Protein AF-A0A9P8EN96-F1 (afdb_monomer_lite)

Foldseek 3Di:
DLLVCVLVVNCVVLVVVLPPDQDDDVPDDPPRSQVVSQVSLLSNLVSCCVNDDQLESASSLVSLVCQVPDPDDHDSPSSLVSVLCLLLDFPDQDDPDPVDAQDAGHRSRLPYDLVSLVVSLVVVVPPPDLQPVSVQQNLCRRNPHRDNVSVLVSLVVCVVPVVNLLVLLQDPVLSVSLSSLSNSLNVCVVVVNPVSSVVSSVSSVVSVVSNVVVVVVVVVVVVVVVVVVVVVD

Sequence (233 aa):
MVRHLVREGKEELVWKWIEQKSRKSSALGPNDRFVWRADAVRALIAAQAFASDHDSLDGALESFLRAKSSNYSIPLAPARMECAKLLMLPVEKTSLSWEVKSKIETPRWPNTSTKLWQDFLESVETIRDVSEPLKAQLPLYHPEKPDPMPYLKHSQHLAKNPKFVERMVKKPSITPWIARGRHAEALLRLQGHEKDADWLKEFLQELYAKSEPIRRKEADRKISRRERNGLTG

pLDDT: mean 86.86, std 11.71, range [38.03, 98.25]

Radius of gyration: 19.76 Å; chains: 1; bounding box: 43×49×61 Å

Structure (mmCIF, N/CA/C/O backbone):
data_AF-A0A9P8EN96-F1
#
_entry.id   AF-A0A9P8EN96-F1
#
loop_
_atom_site.group_PDB
_atom_site.id
_atom_site.type_symbol
_atom_site.label_atom_id
_atom_site.label_alt_id
_atom_site.label_comp_id
_atom_site.label_asym_id
_atom_site.label_entity_id
_atom_site.label_seq_id
_atom_site.pdbx_PDB_ins_code
_atom_site.Cartn_x
_atom_site.Cartn_y
_atom_site.Cartn_z
_atom_site.occupancy
_atom_site.B_iso_or_equiv
_atom_site.auth_seq_id
_atom_site.auth_comp_id
_atom_site.auth_asym_id
_atom_site.auth_atom_id
_atom_site.pdbx_PDB_model_num
ATOM 1 N N . MET A 1 1 ? -8.473 -12.318 19.772 1.00 79.38 1 MET A N 1
ATOM 2 C CA . MET A 1 1 ? -9.679 -11.629 20.280 1.00 79.38 1 MET A CA 1
ATOM 3 C C . MET A 1 1 ? -10.397 -10.831 19.191 1.00 79.38 1 MET A C 1
ATOM 5 O O . MET A 1 1 ? -11.411 -11.326 18.733 1.00 79.38 1 MET A O 1
ATOM 9 N N . VAL A 1 2 ? -9.874 -9.697 18.691 1.00 83.12 2 VAL A N 1
ATOM 10 C CA . VAL A 1 2 ? -10.565 -8.857 17.672 1.00 83.12 2 VAL A CA 1
ATOM 11 C C . VAL A 1 2 ? -11.020 -9.642 16.432 1.00 83.12 2 VAL A C 1
ATOM 13 O O . VAL A 1 2 ? -12.165 -9.520 16.025 1.00 83.12 2 VAL A O 1
ATOM 16 N N . ARG A 1 3 ? -10.175 -10.533 15.891 1.00 83.69 3 ARG A N 1
ATOM 17 C CA . ARG A 1 3 ? -10.555 -11.407 14.761 1.00 83.69 3 ARG A CA 1
ATOM 18 C C . ARG A 1 3 ? -11.768 -12.300 15.038 1.00 83.69 3 ARG A C 1
ATOM 20 O O . ARG A 1 3 ? -12.547 -12.530 14.127 1.00 83.69 3 ARG A O 1
ATOM 27 N N . HIS A 1 4 ? -11.906 -12.820 16.258 1.00 85.25 4 HIS A N 1
ATOM 28 C CA . HIS A 1 4 ? -13.062 -13.644 16.626 1.00 85.25 4 HIS A CA 1
ATOM 29 C C . HIS A 1 4 ? -14.316 -12.783 16.743 1.00 85.25 4 HIS A C 1
ATOM 31 O O . HIS A 1 4 ? -15.352 -13.167 16.227 1.00 85.25 4 HIS A O 1
ATOM 37 N N . LEU A 1 5 ? -14.191 -11.587 17.330 1.00 87.31 5 LEU A N 1
ATOM 38 C CA . LEU A 1 5 ? -15.305 -10.647 17.432 1.00 87.31 5 LEU A CA 1
ATOM 39 C C . LEU A 1 5 ? -15.840 -10.244 16.055 1.00 87.31 5 LEU A C 1
ATOM 41 O O . LEU A 1 5 ? -17.046 -10.279 15.874 1.00 87.31 5 LEU A O 1
ATOM 45 N N . VAL A 1 6 ? -14.973 -9.947 15.081 1.00 86.81 6 VAL A N 1
ATOM 46 C CA . VAL A 1 6 ? -15.412 -9.649 13.702 1.00 86.81 6 VAL A CA 1
ATOM 47 C C . VAL A 1 6 ? -16.092 -10.857 13.055 1.00 86.81 6 VAL A C 1
ATOM 49 O O . VAL A 1 6 ? -17.169 -10.724 12.495 1.00 86.81 6 VAL A O 1
ATOM 52 N N . ARG A 1 7 ? -15.523 -12.064 13.190 1.00 85.69 7 ARG A N 1
ATOM 53 C CA . ARG A 1 7 ? -16.145 -13.293 12.656 1.00 85.69 7 ARG A CA 1
ATOM 54 C C . ARG A 1 7 ? -17.522 -13.594 13.250 1.00 85.69 7 ARG A C 1
ATOM 56 O O . ARG A 1 7 ? -18.316 -14.270 12.615 1.00 85.69 7 ARG A O 1
ATOM 63 N N . GLU A 1 8 ? -17.780 -13.138 14.470 1.00 89.00 8 GLU A N 1
ATOM 64 C CA . GLU A 1 8 ? -19.062 -13.302 15.158 1.00 89.00 8 GLU A CA 1
ATOM 65 C C . GLU A 1 8 ? -20.018 -12.109 14.951 1.00 89.00 8 GLU A C 1
ATOM 67 O O . GLU A 1 8 ? -21.064 -12.071 15.596 1.00 89.00 8 GLU A O 1
ATOM 72 N N . GLY A 1 9 ? -19.669 -11.117 14.118 1.00 86.75 9 GLY A N 1
ATOM 73 C CA . GLY A 1 9 ? -20.472 -9.900 13.913 1.00 86.75 9 GLY A CA 1
ATOM 74 C C . GLY A 1 9 ? -20.551 -8.994 15.150 1.00 86.75 9 GLY A C 1
ATOM 75 O O . GLY A 1 9 ? -21.528 -8.279 15.365 1.00 86.75 9 GLY A O 1
ATOM 76 N N . LYS A 1 10 ? -19.545 -9.065 16.028 1.00 91.00 10 LYS A N 1
ATOM 77 C CA . LYS A 1 10 ? -19.464 -8.350 17.312 1.00 91.00 10 LYS A CA 1
ATOM 78 C C . LYS A 1 10 ? -18.438 -7.211 17.286 1.00 91.00 10 LYS A C 1
ATOM 80 O O . LYS A 1 10 ? -17.905 -6.853 18.342 1.00 91.00 10 LYS A O 1
ATOM 85 N N . GLU A 1 11 ? -18.137 -6.616 16.128 1.00 91.38 11 GLU A N 1
ATOM 86 C CA . GLU A 1 11 ? -17.219 -5.465 16.040 1.00 91.38 11 GLU A CA 1
ATOM 87 C C . GLU A 1 11 ? -17.635 -4.269 16.905 1.00 91.38 11 GLU A C 1
ATOM 89 O O . GLU A 1 11 ? -16.766 -3.569 17.425 1.00 91.38 11 GLU A O 1
ATOM 94 N N . GLU A 1 12 ? -18.929 -4.064 17.159 1.00 92.75 12 GLU A N 1
ATOM 95 C CA . GLU A 1 12 ? -19.390 -2.987 18.043 1.00 92.75 12 GLU A CA 1
ATOM 96 C C . GLU A 1 12 ? -18.874 -3.127 19.481 1.00 92.75 12 GLU A C 1
ATOM 98 O O . GLU A 1 12 ? -18.729 -2.130 20.186 1.00 92.75 12 GLU A O 1
ATOM 103 N N . LEU A 1 13 ? -18.523 -4.335 19.938 1.00 90.44 13 LEU A N 1
ATOM 104 C CA . LEU A 1 13 ? -17.846 -4.502 21.228 1.00 90.44 13 LEU A CA 1
ATOM 105 C C . LEU A 1 13 ? -16.425 -3.927 21.199 1.00 90.44 13 LEU A C 1
ATOM 107 O O . LEU A 1 13 ? -15.969 -3.358 22.192 1.00 90.44 13 LEU A O 1
ATOM 111 N N . VAL A 1 14 ? -15.739 -4.039 20.059 1.00 90.19 14 VAL A N 1
ATOM 112 C CA . VAL A 1 14 ? -14.418 -3.435 19.847 1.00 90.19 14 VAL A CA 1
ATOM 113 C C . VAL A 1 14 ? -14.545 -1.916 19.824 1.00 90.19 14 VAL A C 1
ATOM 115 O O . VAL A 1 14 ? -13.755 -1.241 20.479 1.00 90.19 14 VAL A O 1
ATOM 118 N N . TRP A 1 15 ? -15.566 -1.374 19.154 1.00 92.06 15 TRP A N 1
ATOM 119 C CA . TRP A 1 15 ? -15.829 0.066 19.137 1.00 92.06 15 TRP A CA 1
ATOM 120 C C . TRP A 1 15 ? -16.184 0.623 20.507 1.00 92.06 15 TRP A C 1
ATOM 122 O O . TRP A 1 15 ? -15.562 1.589 20.944 1.00 92.06 15 TRP A O 1
ATOM 132 N N . LYS A 1 16 ? -17.085 -0.040 21.241 1.00 90.12 16 LYS A N 1
ATOM 133 C CA . LYS A 1 16 ? -17.384 0.307 22.637 1.00 90.12 16 LYS A CA 1
ATOM 134 C C . LYS A 1 16 ? -16.117 0.345 23.476 1.00 90.12 16 LYS A C 1
ATOM 136 O O . LYS A 1 16 ? -15.972 1.240 24.298 1.00 90.12 16 LYS A O 1
ATOM 141 N N . TRP A 1 17 ? -15.200 -0.600 23.272 1.00 86.44 17 TRP A N 1
ATOM 142 C CA . TRP A 1 17 ? -13.915 -0.581 23.956 1.00 86.44 17 TRP A CA 1
ATOM 143 C C . TRP A 1 17 ? -13.049 0.606 23.517 1.00 86.44 17 TRP A C 1
ATOM 145 O O . TRP A 1 17 ? -12.617 1.353 24.385 1.00 86.44 17 TRP A O 1
ATOM 155 N N . ILE A 1 18 ? -12.854 0.848 22.212 1.00 87.19 18 ILE A N 1
ATOM 156 C CA . ILE A 1 18 ? -12.092 1.991 21.656 1.00 87.19 18 ILE A CA 1
ATOM 157 C C . ILE A 1 18 ? -12.586 3.331 22.219 1.00 87.19 18 ILE A C 1
ATOM 159 O O . ILE A 1 18 ? -11.788 4.192 22.605 1.00 87.19 18 ILE A O 1
ATOM 163 N N . GLU A 1 19 ? -13.901 3.492 22.292 1.00 86.38 19 GLU A N 1
ATOM 164 C CA . GLU A 1 19 ? -14.593 4.709 22.706 1.00 86.38 19 GLU A CA 1
ATOM 165 C C . GLU A 1 19 ? -14.688 4.860 24.235 1.00 86.38 19 GLU A C 1
ATOM 167 O O . GLU A 1 19 ? -15.130 5.892 24.737 1.00 86.38 19 GLU A O 1
ATOM 172 N N . GLN A 1 20 ? -14.215 3.895 25.030 1.00 81.00 20 GLN A N 1
ATOM 173 C CA . GLN A 1 20 ? -14.142 4.089 26.478 1.00 81.00 20 GLN A CA 1
ATOM 174 C C . GLN A 1 20 ? -13.213 5.255 26.815 1.00 81.00 20 GLN A C 1
ATOM 176 O O . GLN A 1 20 ? -12.070 5.326 26.351 1.00 81.00 20 GLN A O 1
ATOM 181 N N . LYS A 1 21 ? -13.681 6.171 27.675 1.00 68.75 21 LYS A N 1
ATOM 182 C CA . LYS A 1 21 ? -12.831 7.220 28.250 1.00 68.75 21 LYS A CA 1
ATOM 183 C C . LYS A 1 21 ? -11.645 6.557 28.948 1.00 68.75 21 LYS A C 1
ATOM 185 O O . LYS A 1 21 ? -11.826 5.808 29.906 1.00 68.75 21 LYS A O 1
ATOM 190 N N . SER A 1 22 ? -10.433 6.855 28.478 1.00 63.69 22 SER A N 1
ATOM 191 C CA . SER A 1 22 ? -9.213 6.392 29.136 1.00 63.69 22 SER A CA 1
ATOM 192 C C . SER A 1 22 ? -9.233 6.871 30.583 1.00 63.69 22 SER A C 1
ATOM 194 O O . SER A 1 22 ? -9.230 8.078 30.839 1.00 63.69 22 SER A O 1
ATOM 196 N N . ARG A 1 23 ? -9.229 5.940 31.538 1.00 61.19 23 ARG A N 1
ATOM 197 C CA . ARG A 1 23 ? -8.965 6.286 32.935 1.00 61.19 23 ARG A CA 1
ATOM 198 C C . ARG A 1 23 ? -7.528 6.812 32.992 1.00 61.19 23 ARG A C 1
ATOM 200 O O . ARG A 1 23 ? -6.616 6.154 32.495 1.00 61.19 23 ARG A O 1
ATOM 207 N N . LYS A 1 24 ? -7.325 8.029 33.508 1.00 54.97 24 LYS A N 1
ATOM 208 C CA . LYS A 1 24 ? -5.980 8.574 33.744 1.00 54.97 24 LYS A CA 1
ATOM 209 C C . LYS A 1 24 ? -5.331 7.726 34.839 1.00 54.97 24 LYS A C 1
ATOM 211 O O . LYS A 1 24 ? -5.643 7.909 36.008 1.00 54.97 24 LYS A O 1
ATOM 216 N N . SER A 1 25 ? -4.456 6.801 34.461 1.00 59.00 25 SER A N 1
ATOM 217 C CA . SER A 1 25 ? -3.470 6.266 35.398 1.00 59.00 25 SER A CA 1
ATOM 218 C C . SER A 1 25 ? -2.312 7.256 35.462 1.00 59.00 25 SER A C 1
ATOM 220 O O . SER A 1 25 ? -1.808 7.664 34.415 1.00 59.00 25 SER A O 1
ATOM 222 N N . SER A 1 26 ? -1.897 7.654 36.665 1.00 61.50 26 SER A N 1
ATOM 223 C CA . SER A 1 26 ? -0.736 8.530 36.881 1.00 61.50 26 SER A CA 1
ATOM 224 C C . SER A 1 26 ? 0.582 7.913 36.392 1.00 61.50 26 SER A C 1
ATOM 226 O O . SER A 1 26 ? 1.554 8.637 36.213 1.00 61.50 26 SER A O 1
ATOM 228 N N . ALA A 1 27 ? 0.605 6.599 36.143 1.00 68.56 27 ALA A N 1
ATOM 229 C CA . ALA A 1 27 ? 1.791 5.847 35.740 1.00 68.56 27 ALA A CA 1
ATOM 230 C C . ALA A 1 27 ? 2.044 5.790 34.219 1.00 68.56 27 ALA A C 1
ATOM 232 O O . ALA A 1 27 ? 3.093 5.301 33.810 1.00 68.56 27 ALA A O 1
ATOM 233 N N . LEU A 1 28 ? 1.109 6.238 33.370 1.00 65.25 28 LEU A N 1
ATOM 234 C CA . LEU A 1 28 ? 1.254 6.149 31.910 1.00 65.25 28 LEU A CA 1
ATOM 235 C C . LEU A 1 28 ? 1.547 7.514 31.289 1.00 65.25 28 LEU A C 1
ATOM 237 O O . LEU A 1 28 ? 0.883 8.509 31.594 1.00 65.25 28 LEU A O 1
ATOM 241 N N . GLY A 1 29 ? 2.498 7.540 30.354 1.00 66.50 29 GLY A N 1
ATOM 242 C CA . GLY A 1 29 ? 2.796 8.726 29.568 1.00 66.50 29 GLY A CA 1
ATOM 243 C C . GLY A 1 29 ? 1.588 9.198 28.738 1.00 66.50 29 GLY A C 1
ATOM 244 O O . GLY A 1 29 ? 0.663 8.426 28.455 1.00 66.50 29 GLY A O 1
ATOM 245 N N . PRO A 1 30 ? 1.575 10.467 28.286 1.00 64.12 30 PRO A N 1
ATOM 246 C CA . PRO A 1 30 ? 0.468 11.025 27.507 1.00 64.12 30 PRO A CA 1
ATOM 247 C C . PRO A 1 30 ? 0.145 10.269 26.209 1.00 64.12 30 PRO A C 1
ATOM 249 O O . PRO A 1 30 ? -0.995 10.337 25.753 1.00 64.12 30 PRO A O 1
ATOM 252 N N . ASN A 1 31 ? 1.122 9.562 25.630 1.00 64.69 31 ASN A N 1
ATOM 253 C CA . ASN A 1 31 ? 0.964 8.799 24.389 1.00 64.69 31 ASN A CA 1
ATOM 254 C C . ASN A 1 31 ? 0.610 7.326 24.639 1.00 64.69 31 ASN A C 1
ATOM 256 O O . ASN A 1 31 ? -0.218 6.771 23.915 1.00 64.69 31 ASN A O 1
ATOM 260 N N . ASP A 1 32 ? 1.148 6.716 25.699 1.00 68.38 32 ASP A N 1
ATOM 261 C CA . ASP A 1 32 ? 0.938 5.294 26.017 1.00 68.38 32 ASP A CA 1
ATOM 262 C C . ASP A 1 32 ? -0.533 4.980 26.311 1.00 68.38 32 ASP A C 1
ATOM 264 O O . ASP A 1 32 ? -1.040 3.905 25.986 1.00 68.38 32 ASP A O 1
ATOM 268 N N . ARG A 1 33 ? -1.271 5.970 26.827 1.00 68.25 33 ARG A N 1
ATOM 269 C CA . ARG A 1 33 ? -2.713 5.865 27.103 1.00 68.25 33 ARG A CA 1
ATOM 270 C C . ARG A 1 33 ? -3.589 5.667 25.860 1.00 68.25 33 ARG A C 1
ATOM 272 O O . ARG A 1 33 ? -4.761 5.335 26.017 1.00 68.25 33 ARG A O 1
ATOM 279 N N . PHE A 1 34 ? -3.070 5.895 24.651 1.00 77.12 34 PHE A N 1
ATOM 280 C CA . PHE A 1 34 ? -3.829 5.762 23.400 1.00 77.12 34 PHE A CA 1
ATOM 281 C C . PHE A 1 34 ? -3.301 4.670 22.466 1.00 77.12 34 PHE A C 1
ATOM 283 O O . PHE A 1 34 ? -3.929 4.398 21.441 1.00 77.12 34 PHE A O 1
ATOM 290 N N . VAL A 1 35 ? -2.185 4.021 22.817 1.00 81.62 35 VAL A N 1
ATOM 291 C CA . VAL A 1 35 ? -1.578 2.949 22.010 1.00 81.62 35 VAL A CA 1
ATOM 292 C C . VAL A 1 35 ? -2.571 1.812 21.786 1.00 81.62 35 VAL A C 1
ATOM 294 O O . VAL A 1 35 ? -2.756 1.372 20.655 1.00 81.62 35 VAL A O 1
ATOM 297 N N . TRP A 1 36 ? -3.306 1.418 22.829 1.00 84.38 36 TRP A N 1
ATOM 298 C CA . TRP A 1 36 ? -4.305 0.355 22.729 1.00 84.38 36 TRP A CA 1
ATOM 299 C C . TRP A 1 36 ? -5.433 0.682 21.738 1.00 84.38 36 TRP A C 1
ATOM 301 O O . TRP A 1 36 ? -5.885 -0.223 21.049 1.00 84.38 36 TRP A O 1
ATOM 311 N N . ARG A 1 37 ? -5.852 1.953 21.598 1.00 88.81 37 ARG A N 1
ATOM 312 C CA . ARG A 1 37 ? -6.858 2.361 20.594 1.00 88.81 37 ARG A CA 1
ATOM 313 C C . ARG A 1 37 ? -6.309 2.243 19.182 1.00 88.81 37 ARG A C 1
ATOM 315 O O . ARG A 1 37 ? -6.995 1.737 18.300 1.00 88.81 37 ARG A O 1
ATOM 322 N N . ALA A 1 38 ? -5.073 2.693 18.977 1.00 89.94 38 ALA A N 1
ATOM 323 C CA . ALA A 1 38 ? -4.407 2.584 17.686 1.00 89.94 38 ALA A CA 1
ATOM 324 C C . ALA A 1 38 ? -4.245 1.111 17.270 1.00 89.94 38 ALA A C 1
ATOM 326 O O . ALA A 1 38 ? -4.538 0.749 16.129 1.00 89.94 38 ALA A O 1
ATOM 327 N N . ASP A 1 39 ? -3.845 0.249 18.208 1.00 90.25 39 ASP A N 1
ATOM 328 C CA . ASP A 1 39 ? -3.740 -1.190 17.981 1.00 90.25 39 ASP A CA 1
ATOM 329 C C . ASP A 1 39 ? -5.098 -1.862 17.777 1.00 90.25 39 ASP A C 1
ATOM 331 O O . ASP A 1 39 ? -5.213 -2.724 16.907 1.00 90.25 39 ASP A O 1
ATOM 335 N N . ALA A 1 40 ? -6.128 -1.455 18.521 1.00 91.81 40 ALA A N 1
ATOM 336 C CA . ALA A 1 40 ? -7.488 -1.963 18.369 1.00 91.81 40 ALA A CA 1
ATOM 337 C C . ALA A 1 40 ? -8.040 -1.670 16.973 1.00 91.81 40 ALA A C 1
ATOM 339 O O . ALA A 1 40 ? -8.501 -2.587 16.298 1.00 91.81 40 ALA A O 1
ATOM 340 N N . VAL A 1 41 ? -7.933 -0.418 16.516 1.00 94.50 41 VAL A N 1
ATOM 341 C CA . VAL A 1 41 ? -8.382 -0.002 15.181 1.00 94.50 41 VAL A CA 1
ATOM 342 C C . VAL A 1 41 ? -7.578 -0.719 14.099 1.00 94.50 41 VAL A C 1
ATOM 344 O O . VAL A 1 41 ? -8.162 -1.282 13.177 1.00 94.50 41 VAL A O 1
ATOM 347 N N . ARG A 1 42 ? -6.245 -0.786 14.223 1.00 95.06 42 ARG A N 1
ATOM 348 C CA . ARG A 1 42 ? -5.405 -1.547 13.282 1.00 95.06 42 ARG A CA 1
ATOM 349 C C . ARG A 1 42 ? -5.814 -3.023 13.220 1.00 95.06 42 ARG A C 1
ATOM 351 O O . ARG A 1 42 ? -5.884 -3.598 12.136 1.00 95.06 42 ARG A O 1
ATOM 358 N N . ALA A 1 43 ? -6.068 -3.647 14.371 1.00 94.25 43 ALA A N 1
ATOM 359 C CA . ALA A 1 43 ? -6.492 -5.040 14.445 1.00 94.25 43 ALA A CA 1
ATOM 360 C C . ALA A 1 43 ? -7.894 -5.249 13.860 1.00 94.25 43 ALA A C 1
ATOM 362 O O . ALA A 1 43 ? -8.127 -6.288 13.246 1.00 94.25 43 ALA A O 1
ATOM 363 N N . LEU A 1 44 ? -8.796 -4.279 14.035 1.00 95.00 44 LEU A N 1
ATOM 364 C CA . LEU A 1 44 ? -10.144 -4.294 13.477 1.00 95.00 44 LEU A CA 1
ATOM 365 C C . LEU A 1 44 ? -10.106 -4.208 11.950 1.00 95.00 44 LEU A C 1
ATOM 367 O O . LEU A 1 44 ? -10.676 -5.070 11.297 1.00 95.00 44 LEU A O 1
ATOM 371 N N . ILE A 1 45 ? -9.340 -3.266 11.391 1.00 95.88 45 ILE A N 1
ATOM 372 C CA . ILE A 1 45 ? -9.091 -3.134 9.944 1.00 95.88 45 ILE A CA 1
ATOM 373 C C . ILE A 1 45 ? -8.575 -4.450 9.360 1.00 95.88 45 ILE A C 1
ATOM 375 O O . ILE A 1 45 ? -9.118 -4.965 8.387 1.00 95.88 45 ILE A O 1
ATOM 379 N N . ALA A 1 46 ? -7.541 -5.030 9.978 1.00 94.75 46 ALA A N 1
ATOM 380 C CA . ALA A 1 46 ? -6.991 -6.298 9.516 1.00 94.75 46 ALA A CA 1
ATOM 381 C C . ALA A 1 46 ? -8.013 -7.440 9.630 1.00 94.75 46 ALA A C 1
ATOM 383 O O . ALA A 1 46 ? -8.053 -8.312 8.770 1.00 94.75 46 ALA A O 1
ATOM 384 N N . ALA A 1 47 ? -8.820 -7.472 10.691 1.00 93.62 47 ALA A N 1
ATOM 385 C CA . ALA A 1 47 ? -9.840 -8.496 10.871 1.00 93.62 47 ALA A CA 1
ATOM 386 C C . ALA A 1 47 ? -10.954 -8.386 9.821 1.00 93.62 47 ALA A C 1
ATOM 388 O O . ALA A 1 47 ? -11.262 -9.400 9.206 1.00 93.62 47 ALA A O 1
ATOM 389 N N . GLN A 1 48 ? -11.471 -7.180 9.572 1.00 93.56 48 GLN A N 1
ATOM 390 C CA . GLN A 1 48 ? -12.467 -6.893 8.534 1.00 93.56 48 GLN A CA 1
ATOM 391 C C . GLN A 1 48 ? -11.956 -7.310 7.148 1.00 93.56 48 GLN A C 1
ATOM 393 O O . GLN A 1 48 ? -12.605 -8.076 6.4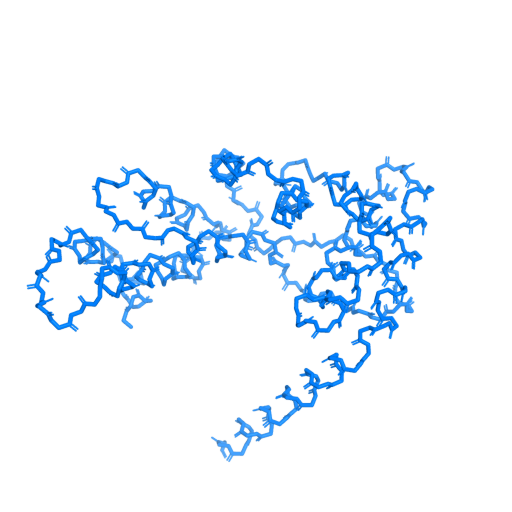47 1.00 93.56 48 GLN A O 1
ATOM 398 N N . ALA A 1 49 ? -10.722 -6.938 6.797 1.00 92.69 49 ALA A N 1
ATOM 399 C CA . ALA A 1 49 ? -10.127 -7.280 5.503 1.00 92.69 49 ALA A CA 1
ATOM 400 C C . ALA A 1 49 ? -10.021 -8.792 5.222 1.00 92.69 49 ALA A C 1
ATOM 402 O O . ALA A 1 49 ? -10.097 -9.217 4.071 1.00 92.69 49 ALA A O 1
ATOM 403 N N . PHE A 1 50 ? -9.805 -9.611 6.259 1.00 89.44 50 PHE A N 1
ATOM 404 C CA . PHE A 1 50 ? -9.694 -11.072 6.134 1.00 89.44 50 PHE A CA 1
ATOM 405 C C . PHE A 1 50 ? -10.988 -11.824 6.468 1.00 89.44 50 PHE A C 1
ATOM 407 O O . PHE A 1 50 ? -11.005 -13.050 6.366 1.00 89.44 50 PHE A O 1
ATOM 414 N N . ALA A 1 51 ? -12.024 -11.114 6.909 1.00 87.38 51 ALA A N 1
ATOM 415 C CA . ALA A 1 51 ? -13.369 -11.639 7.102 1.00 87.38 51 ALA A CA 1
ATOM 416 C C . ALA A 1 51 ? -14.329 -11.195 5.987 1.00 87.38 51 ALA A C 1
ATOM 418 O O . ALA A 1 51 ? -15.467 -11.634 6.003 1.00 87.38 51 ALA A O 1
ATOM 419 N N . SER A 1 52 ? -13.882 -10.344 5.053 1.00 81.62 52 SER A N 1
ATOM 420 C CA . SER A 1 52 ? -14.704 -9.873 3.939 1.00 81.62 52 SER A CA 1
ATOM 421 C C . SER A 1 52 ? -15.266 -11.040 3.142 1.00 81.62 52 SER A C 1
ATOM 423 O O . SER A 1 52 ? -14.529 -11.830 2.549 1.00 81.62 52 SER A O 1
ATOM 425 N N . ASP A 1 53 ? -16.588 -11.052 3.067 1.00 69.00 53 ASP A N 1
ATOM 426 C CA . ASP A 1 53 ? -17.320 -11.731 2.019 1.00 69.00 53 ASP A CA 1
ATOM 427 C C . ASP A 1 53 ? -17.162 -10.881 0.741 1.00 69.00 53 ASP A C 1
ATOM 429 O O . ASP A 1 53 ? -17.235 -9.652 0.801 1.00 69.00 53 ASP A O 1
ATOM 433 N N . HIS A 1 54 ? -16.893 -11.508 -0.409 1.00 75.12 54 HIS A N 1
ATOM 434 C CA . HIS A 1 54 ? -16.776 -10.870 -1.740 1.00 75.12 54 HIS A CA 1
ATOM 435 C C . HIS A 1 54 ? -15.469 -10.145 -2.109 1.00 75.12 54 HIS A C 1
ATOM 437 O O . HIS A 1 54 ? -15.483 -9.337 -3.036 1.00 75.12 54 HIS A O 1
ATOM 443 N N . ASP A 1 55 ? -14.334 -10.433 -1.468 1.00 86.38 55 ASP A N 1
ATOM 444 C CA . ASP A 1 55 ? -13.034 -9.849 -1.847 1.00 86.38 55 ASP A CA 1
ATOM 445 C C . ASP A 1 55 ? -13.064 -8.302 -1.920 1.00 86.38 55 ASP A C 1
ATOM 447 O O . ASP A 1 55 ? -12.559 -7.683 -2.862 1.00 86.38 55 ASP A O 1
ATOM 451 N N . SER A 1 56 ? -13.655 -7.662 -0.904 1.00 92.69 56 SER A N 1
ATOM 452 C CA . SER A 1 56 ? -13.736 -6.202 -0.761 1.00 92.69 56 SER A CA 1
ATOM 453 C C . SER A 1 56 ? -13.019 -5.708 0.504 1.00 92.69 56 SER A C 1
ATOM 455 O O . SER A 1 56 ? -12.976 -6.385 1.530 1.00 92.69 56 SER A O 1
ATOM 457 N N . LEU A 1 57 ? -12.428 -4.511 0.456 1.00 95.38 57 LEU A N 1
ATOM 458 C CA . LEU A 1 57 ? -11.866 -3.846 1.639 1.00 95.38 57 LEU A CA 1
ATOM 459 C C . LEU A 1 57 ? -12.819 -2.855 2.305 1.00 95.38 57 LEU A C 1
ATOM 461 O O . LEU A 1 57 ? -12.397 -2.167 3.236 1.00 95.38 57 LEU A O 1
ATOM 465 N N . ASP A 1 58 ? -14.079 -2.785 1.887 1.00 95.62 58 ASP A N 1
ATOM 466 C CA . ASP A 1 58 ? -14.987 -1.717 2.309 1.00 95.62 58 ASP A CA 1
ATOM 467 C C . ASP A 1 58 ? -15.136 -1.639 3.832 1.00 95.62 58 ASP A C 1
ATOM 469 O O . ASP A 1 58 ? -14.835 -0.597 4.410 1.00 95.62 58 ASP A O 1
ATOM 473 N N . GLY A 1 59 ? -15.409 -2.755 4.518 1.00 94.12 59 GLY A N 1
ATOM 474 C CA . GLY A 1 59 ? -15.507 -2.768 5.987 1.00 94.12 59 GLY A CA 1
ATOM 475 C C . GLY A 1 59 ? -14.211 -2.349 6.703 1.00 94.12 59 GLY A C 1
ATOM 476 O O . GLY A 1 59 ? -14.232 -1.768 7.796 1.00 94.12 59 GLY A O 1
ATOM 477 N N . ALA A 1 60 ? -13.050 -2.584 6.081 1.00 96.00 60 ALA A N 1
ATOM 478 C CA . ALA A 1 60 ? -11.763 -2.130 6.599 1.00 96.00 60 ALA A CA 1
ATOM 479 C C . ALA A 1 60 ? -11.567 -0.615 6.390 1.00 96.00 60 ALA A C 1
ATOM 481 O O . ALA A 1 60 ? -11.083 0.069 7.297 1.00 96.00 60 ALA A O 1
ATOM 482 N N . LEU A 1 61 ? -11.960 -0.078 5.231 1.00 96.69 61 LEU A N 1
ATOM 483 C CA . LEU A 1 61 ? -11.909 1.357 4.932 1.00 96.69 61 LEU A CA 1
ATOM 484 C C . LEU A 1 61 ? -12.918 2.144 5.776 1.00 96.69 61 LEU A C 1
ATOM 486 O O . LEU A 1 61 ? -12.553 3.154 6.372 1.00 96.69 61 LEU A O 1
ATOM 490 N N . GLU A 1 62 ? -14.141 1.644 5.931 1.00 96.38 62 GLU A N 1
ATOM 491 C CA . GLU A 1 62 ? -15.164 2.209 6.816 1.00 96.38 62 GLU A CA 1
ATOM 492 C C . GLU A 1 62 ? -14.691 2.245 8.270 1.00 96.38 62 GLU A C 1
ATOM 494 O O . GLU A 1 62 ? -14.828 3.265 8.946 1.00 96.38 62 GLU A O 1
ATOM 499 N N . SER A 1 63 ? -14.044 1.173 8.745 1.00 95.88 63 SER A N 1
ATOM 500 C CA . SER A 1 63 ? -13.459 1.146 10.090 1.00 95.88 63 SER A CA 1
ATOM 501 C C . SER A 1 63 ? -12.393 2.229 10.275 1.00 95.88 63 SER A C 1
ATOM 503 O O . SER A 1 63 ? -12.330 2.880 11.321 1.00 95.88 63 SER A O 1
ATOM 505 N N . PHE A 1 64 ? -11.554 2.456 9.262 1.00 95.69 64 PHE A N 1
ATOM 506 C CA . PHE A 1 64 ? -10.581 3.544 9.283 1.00 95.69 64 PHE A CA 1
ATOM 507 C C . PHE A 1 64 ? -11.261 4.923 9.281 1.00 95.69 64 PHE A C 1
ATOM 509 O O . PHE A 1 64 ? -10.899 5.784 10.086 1.00 95.69 64 PHE A O 1
ATOM 516 N N . LEU A 1 65 ? -12.255 5.133 8.416 1.00 95.19 65 LEU A N 1
ATOM 517 C CA . LEU A 1 65 ? -12.974 6.402 8.299 1.00 95.19 65 LEU A CA 1
ATOM 518 C C . LEU A 1 65 ? -13.751 6.730 9.583 1.00 95.19 65 LEU A C 1
ATOM 520 O O . LEU A 1 65 ? -13.674 7.865 10.053 1.00 95.19 65 LEU A O 1
ATOM 524 N N . ARG A 1 66 ? -14.375 5.735 10.230 1.00 94.88 66 ARG A N 1
ATOM 525 C CA . ARG A 1 66 ? -15.001 5.882 11.557 1.00 94.88 66 ARG A CA 1
ATOM 526 C C . ARG A 1 66 ? -13.988 6.267 12.630 1.00 94.88 66 ARG A C 1
ATOM 528 O O . ARG A 1 66 ? -14.264 7.133 13.459 1.00 94.88 66 ARG A O 1
ATOM 535 N N . ALA A 1 67 ? -12.802 5.654 12.628 1.00 93.12 67 ALA A N 1
ATOM 536 C CA . ALA A 1 67 ? -11.743 6.039 13.558 1.00 93.12 67 ALA A CA 1
ATOM 537 C C . ALA A 1 67 ? -11.278 7.485 13.319 1.00 93.12 67 ALA A C 1
ATOM 539 O O . ALA A 1 67 ? -11.023 8.207 14.282 1.00 93.12 67 ALA A O 1
ATOM 540 N N . LYS A 1 68 ? -11.200 7.920 12.054 1.00 91.81 68 LYS A N 1
ATOM 541 C CA . LYS A 1 68 ? -10.843 9.294 11.676 1.00 91.81 68 LYS A CA 1
ATOM 542 C C . LYS A 1 68 ? -11.891 10.318 12.111 1.00 91.81 68 LYS A C 1
ATOM 544 O O . LYS A 1 68 ? -11.513 11.392 12.567 1.00 91.81 68 LYS A O 1
ATOM 549 N N . SER A 1 69 ? -13.177 10.000 11.985 1.00 90.75 69 SER A N 1
ATOM 550 C CA . SER A 1 69 ? -14.280 10.879 12.394 1.00 90.75 69 SER A CA 1
ATOM 551 C C . SER A 1 69 ? -14.593 10.818 13.894 1.00 90.75 69 SER A C 1
ATOM 553 O O . SER A 1 69 ? -15.533 11.462 14.354 1.00 90.75 69 SER A O 1
ATOM 555 N N . SER A 1 70 ? -13.854 10.017 14.664 1.00 88.19 70 SER A N 1
ATOM 556 C CA . SER A 1 70 ? -14.103 9.829 16.089 1.00 88.19 70 SER A CA 1
ATOM 557 C C . SER A 1 70 ? -13.744 11.076 16.898 1.00 88.19 70 SER A C 1
ATOM 559 O O . SER A 1 70 ? -12.663 11.643 16.758 1.00 88.19 70 SER A O 1
ATOM 561 N N . ASN A 1 71 ? -14.613 11.441 17.844 1.00 84.75 71 ASN A N 1
ATOM 562 C CA . ASN A 1 71 ? -14.327 12.483 18.838 1.00 84.75 71 ASN A CA 1
ATOM 563 C C . ASN A 1 71 ? -13.286 12.038 19.883 1.00 84.75 71 ASN A C 1
ATOM 565 O O . ASN A 1 71 ? -12.840 12.831 20.716 1.00 84.75 71 ASN A O 1
ATOM 569 N N . TYR A 1 72 ? -12.901 10.760 19.878 1.00 82.69 72 TYR A N 1
ATOM 570 C CA . TYR A 1 72 ? -11.855 10.239 20.742 1.00 82.69 72 TYR A CA 1
ATOM 571 C C . TYR A 1 72 ? -10.491 10.388 20.077 1.00 82.69 72 TYR A C 1
ATOM 573 O O . TYR A 1 72 ? -10.310 10.066 18.909 1.00 82.69 72 TYR A O 1
ATOM 581 N N . SER A 1 73 ? -9.486 10.801 20.853 1.00 82.88 73 SER A N 1
ATOM 582 C CA . SER A 1 73 ? -8.101 10.806 20.376 1.00 82.88 73 SER A CA 1
ATOM 583 C C . SER A 1 73 ? -7.653 9.370 20.066 1.00 82.88 73 SER A C 1
ATOM 585 O O . SER A 1 73 ? -7.471 8.555 20.982 1.00 82.88 73 SER A O 1
ATOM 587 N N . ILE A 1 74 ? -7.536 9.067 18.771 1.00 87.25 74 ILE A N 1
ATOM 588 C CA . ILE A 1 74 ? -7.057 7.800 18.215 1.00 87.25 74 ILE A CA 1
ATOM 589 C C . ILE A 1 74 ? -5.845 8.110 17.324 1.00 87.25 74 ILE A C 1
ATOM 591 O O . ILE A 1 74 ? -5.983 8.813 16.323 1.00 87.25 74 ILE A O 1
ATOM 595 N N . PRO A 1 75 ? -4.649 7.587 17.638 1.00 88.25 75 PRO A N 1
ATOM 596 C CA . PRO A 1 75 ? -3.510 7.674 16.733 1.00 88.25 75 PRO A CA 1
ATOM 597 C C . PRO A 1 75 ? -3.765 6.855 15.456 1.00 88.25 75 PRO A C 1
ATOM 599 O O . PRO A 1 75 ? -3.780 5.626 15.487 1.00 88.25 75 PRO A O 1
ATOM 602 N N . LEU A 1 76 ? -3.948 7.529 14.317 1.00 89.00 76 LEU A N 1
ATOM 603 C CA . LEU A 1 76 ? -4.335 6.880 13.054 1.00 89.00 76 LEU A CA 1
ATOM 604 C C . LEU A 1 76 ? -3.161 6.320 12.244 1.00 89.00 76 LEU A C 1
ATOM 606 O O . LEU A 1 76 ? -3.386 5.568 11.300 1.00 89.00 76 LEU A O 1
ATOM 610 N N . ALA A 1 77 ? -1.911 6.652 12.581 1.00 88.19 77 ALA A N 1
ATOM 611 C CA . ALA A 1 77 ? -0.756 6.234 11.784 1.00 88.19 77 ALA A CA 1
ATOM 612 C C . ALA A 1 77 ? -0.666 4.702 11.584 1.00 88.19 77 ALA A C 1
ATOM 614 O O . ALA A 1 77 ? -0.475 4.284 10.439 1.00 88.19 77 ALA A O 1
ATOM 615 N N . PRO A 1 78 ? -0.864 3.845 12.611 1.00 90.31 78 PRO A N 1
ATOM 616 C CA . PRO A 1 78 ? -0.846 2.392 12.421 1.00 90.31 78 PRO A CA 1
ATOM 617 C C . PRO A 1 78 ? -1.998 1.886 11.544 1.00 90.31 78 PRO A C 1
ATOM 619 O O . PRO A 1 78 ? -1.782 1.037 10.683 1.00 90.31 78 PRO A O 1
ATOM 622 N N . ALA A 1 79 ? -3.201 2.434 11.734 1.00 92.38 79 ALA A N 1
ATOM 623 C CA . ALA A 1 79 ? -4.392 2.103 10.956 1.00 92.38 79 ALA A CA 1
ATOM 624 C C . ALA A 1 79 ? -4.213 2.469 9.473 1.00 92.38 79 ALA A C 1
ATOM 626 O O . ALA A 1 79 ? -4.409 1.636 8.593 1.00 92.38 79 ALA A O 1
ATOM 627 N N . ARG A 1 80 ? -3.716 3.683 9.211 1.00 92.38 80 ARG A N 1
ATOM 628 C CA . ARG A 1 80 ? -3.398 4.193 7.873 1.00 92.38 80 ARG A CA 1
ATOM 629 C C . ARG A 1 80 ? -2.404 3.301 7.134 1.00 92.38 80 ARG A C 1
ATOM 631 O O . ARG A 1 80 ? -2.611 2.975 5.969 1.00 92.38 80 ARG A O 1
ATOM 638 N N . MET A 1 81 ? -1.320 2.906 7.805 1.00 90.88 81 MET A N 1
ATOM 639 C CA . MET A 1 81 ? -0.306 2.033 7.207 1.00 90.88 81 MET A CA 1
ATOM 640 C C . MET A 1 81 ? -0.859 0.641 6.892 1.00 90.88 81 MET A C 1
ATOM 642 O O . MET A 1 81 ? -0.482 0.065 5.871 1.00 90.88 81 MET A O 1
ATOM 646 N N . GLU A 1 82 ? -1.742 0.102 7.738 1.00 93.94 82 GLU A N 1
ATOM 647 C CA . GLU A 1 82 ? -2.367 -1.198 7.485 1.00 93.94 82 GLU A CA 1
ATOM 648 C C . GLU A 1 82 ? -3.341 -1.125 6.303 1.00 93.94 82 GLU A C 1
ATOM 650 O O . GLU A 1 82 ? -3.190 -1.923 5.384 1.00 93.94 82 GLU A O 1
ATOM 655 N N . CYS A 1 83 ? -4.244 -0.136 6.246 1.00 94.62 83 CYS A N 1
ATOM 656 C CA . CYS A 1 83 ? -5.127 0.076 5.088 1.00 94.62 83 CYS A CA 1
ATOM 657 C C . CYS A 1 83 ? -4.333 0.187 3.786 1.00 94.62 83 CYS A C 1
ATOM 659 O O . CYS A 1 83 ? -4.600 -0.541 2.836 1.00 94.62 83 CYS A O 1
ATOM 661 N N . ALA A 1 84 ? -3.297 1.030 3.760 1.00 93.00 84 ALA A N 1
ATOM 662 C CA . ALA A 1 84 ? -2.495 1.210 2.558 1.00 93.00 84 ALA A CA 1
ATOM 663 C C . ALA A 1 84 ? -1.785 -0.086 2.133 1.00 93.00 84 ALA A C 1
ATOM 665 O O . ALA A 1 84 ? -1.725 -0.420 0.953 1.00 93.00 84 ALA A O 1
ATOM 666 N N . LYS A 1 85 ? -1.260 -0.853 3.094 1.00 92.50 85 LYS A N 1
ATOM 667 C CA . LYS A 1 85 ? -0.645 -2.156 2.823 1.00 92.50 85 LYS A CA 1
ATOM 668 C C . LYS A 1 85 ? -1.649 -3.156 2.245 1.00 92.50 85 LYS A C 1
ATOM 670 O O . LYS A 1 85 ? -1.249 -3.927 1.379 1.00 92.50 85 LYS A O 1
ATOM 675 N N . LEU A 1 86 ? -2.888 -3.170 2.737 1.00 94.75 86 LEU A N 1
ATOM 676 C CA . LEU A 1 86 ? -3.948 -4.040 2.229 1.00 94.75 86 LEU A CA 1
ATOM 677 C C . LEU A 1 86 ? -4.350 -3.604 0.807 1.00 94.75 86 LEU A C 1
ATOM 679 O O . LEU A 1 86 ? -4.274 -4.400 -0.117 1.00 94.75 86 LEU A O 1
ATOM 683 N N . LEU A 1 87 ? -4.621 -2.322 0.571 1.00 94.56 87 LEU A N 1
ATOM 684 C CA . LEU A 1 87 ? -4.960 -1.814 -0.768 1.00 94.56 87 LEU A CA 1
ATOM 685 C C . LEU A 1 87 ? -3.916 -2.161 -1.848 1.00 94.56 87 LEU A C 1
ATOM 687 O O . LEU A 1 87 ? -4.267 -2.402 -2.995 1.00 94.56 87 LEU A O 1
ATOM 691 N N . MET A 1 88 ? -2.636 -2.224 -1.471 1.00 93.25 88 MET A N 1
ATOM 692 C CA . MET A 1 88 ? -1.522 -2.557 -2.368 1.00 93.25 88 MET A CA 1
ATOM 693 C C . MET A 1 88 ? -1.090 -4.032 -2.304 1.00 93.25 88 MET A C 1
ATOM 695 O O . MET A 1 88 ? 0.040 -4.354 -2.679 1.00 93.25 88 MET A O 1
ATOM 699 N N . LEU A 1 89 ? -1.897 -4.923 -1.720 1.00 91.75 89 LEU A N 1
ATOM 700 C CA . LEU A 1 89 ? -1.555 -6.340 -1.627 1.00 91.75 89 LEU A CA 1
ATOM 701 C C . LEU A 1 89 ? -2.021 -7.060 -2.898 1.00 91.75 89 LEU A C 1
ATOM 703 O O . LEU A 1 89 ? -3.227 -7.104 -3.148 1.00 91.75 89 LEU A O 1
ATOM 707 N N . PRO A 1 90 ? -1.116 -7.679 -3.669 1.00 90.69 90 PRO A N 1
ATOM 708 C CA . PRO A 1 90 ? -1.521 -8.482 -4.811 1.00 90.69 90 PRO A CA 1
ATOM 709 C C . PRO A 1 90 ? -2.038 -9.864 -4.380 1.00 90.69 90 PRO A C 1
ATOM 711 O O . PRO A 1 90 ? -1.706 -10.358 -3.293 1.00 90.69 90 PRO A O 1
ATOM 714 N N . VAL A 1 91 ? -2.828 -10.506 -5.247 1.00 89.19 91 VAL A N 1
ATOM 715 C CA . VAL A 1 91 ? -3.251 -11.913 -5.086 1.00 89.19 91 VAL A CA 1
ATOM 716 C C . VAL A 1 91 ? -2.025 -12.826 -5.023 1.00 89.19 91 VAL A C 1
ATOM 718 O O . VAL A 1 91 ? -1.861 -13.607 -4.082 1.00 89.19 91 VAL A O 1
ATOM 721 N N . GLU A 1 92 ? -1.126 -12.670 -5.994 1.00 84.81 92 GLU A N 1
ATOM 722 C CA . GLU A 1 92 ? 0.127 -13.409 -6.093 1.00 84.81 92 GLU A CA 1
ATOM 723 C C . GLU A 1 92 ? 1.317 -12.511 -5.774 1.00 84.81 92 GLU A C 1
ATOM 725 O O . GLU A 1 92 ? 1.357 -11.333 -6.118 1.00 84.81 92 GLU A O 1
ATOM 730 N N . LYS A 1 93 ? 2.335 -13.069 -5.116 1.00 76.25 93 LYS A N 1
ATOM 731 C CA . LYS A 1 93 ? 3.559 -12.311 -4.855 1.00 76.25 93 LYS A CA 1
ATOM 732 C C . LYS A 1 93 ? 4.363 -12.173 -6.139 1.00 76.25 93 LYS A C 1
ATOM 734 O O . LYS A 1 93 ? 4.833 -13.172 -6.677 1.00 76.25 93 LYS A O 1
ATOM 739 N N . THR A 1 94 ? 4.620 -10.935 -6.538 1.00 71.38 94 THR A N 1
ATOM 740 C CA . THR A 1 94 ? 5.496 -10.619 -7.666 1.00 71.38 94 THR A CA 1
ATOM 741 C C . THR A 1 94 ? 6.901 -11.159 -7.431 1.00 71.38 94 THR A C 1
ATOM 743 O O . THR A 1 94 ? 7.560 -10.841 -6.434 1.00 71.38 94 THR A O 1
ATOM 746 N N . SER A 1 95 ? 7.365 -11.997 -8.361 1.00 70.75 95 SER A N 1
ATOM 747 C CA . SER A 1 95 ? 8.763 -12.412 -8.401 1.00 70.75 95 SER A CA 1
ATOM 748 C C . SER A 1 95 ? 9.636 -11.199 -8.691 1.00 70.75 95 SER A C 1
ATOM 750 O O . SER A 1 95 ? 9.379 -10.433 -9.618 1.00 70.75 95 SER A O 1
ATOM 752 N N . LEU A 1 96 ? 10.702 -11.041 -7.911 1.00 79.62 96 LEU A N 1
ATOM 753 C CA . LEU A 1 96 ? 11.684 -9.984 -8.130 1.00 79.62 96 LEU A CA 1
ATOM 754 C C . LEU A 1 96 ? 12.789 -10.397 -9.117 1.00 79.62 96 LEU A C 1
ATOM 756 O O . LEU A 1 96 ? 13.757 -9.658 -9.264 1.00 79.62 96 LEU A O 1
ATOM 760 N N . SER A 1 97 ? 12.674 -11.553 -9.785 1.00 78.38 97 SER A N 1
ATOM 761 C CA . SER A 1 97 ? 13.644 -11.968 -10.808 1.00 78.38 97 SER A CA 1
ATOM 762 C C . SER A 1 97 ? 13.550 -11.074 -12.043 1.00 78.38 97 SER A C 1
ATOM 764 O O . SER A 1 97 ? 12.487 -10.957 -12.658 1.00 78.38 97 SER A O 1
ATOM 766 N N . TRP A 1 98 ? 14.658 -10.436 -12.417 1.00 80.25 98 TRP A N 1
ATOM 767 C CA . TRP A 1 98 ? 14.749 -9.569 -13.598 1.00 80.25 98 TRP A CA 1
ATOM 768 C C . TRP A 1 98 ? 14.754 -10.323 -14.931 1.00 80.25 98 TRP A C 1
ATOM 770 O O . TRP A 1 98 ? 14.610 -9.696 -15.975 1.00 80.25 98 TRP A O 1
ATOM 780 N N . GLU A 1 99 ? 14.865 -11.651 -14.899 1.00 76.56 99 GLU A N 1
ATOM 781 C CA . GLU A 1 99 ? 14.744 -12.517 -16.079 1.00 76.56 99 GLU A CA 1
ATOM 782 C C . GLU A 1 99 ? 13.289 -12.628 -16.553 1.00 76.56 99 GLU A C 1
ATOM 784 O O . GLU A 1 99 ? 13.010 -12.831 -17.733 1.00 76.56 99 GLU A O 1
ATOM 789 N N . VAL A 1 100 ? 12.338 -12.463 -15.630 1.00 78.38 100 VAL A N 1
ATOM 790 C CA . VAL A 1 100 ? 10.906 -12.497 -15.926 1.00 78.38 100 VAL A CA 1
ATOM 791 C C . VAL A 1 100 ? 10.451 -11.094 -16.313 1.00 78.38 100 VAL A C 1
ATOM 793 O O . VAL A 1 100 ? 10.768 -10.129 -15.617 1.00 78.38 100 VAL A O 1
ATOM 796 N N . LYS A 1 101 ? 9.668 -10.965 -17.390 1.00 80.38 101 LYS A N 1
ATOM 797 C CA . LYS A 1 101 ? 9.033 -9.689 -17.759 1.00 80.38 101 LYS A CA 1
ATOM 798 C C . LYS A 1 101 ? 8.119 -9.194 -16.634 1.00 80.38 101 LYS A C 1
ATOM 800 O O . LYS A 1 101 ? 7.415 -9.985 -16.006 1.00 80.38 101 LYS A O 1
ATOM 805 N N . SER A 1 102 ? 8.130 -7.888 -16.384 1.00 81.44 102 SER A N 1
ATOM 806 C CA . SER A 1 102 ? 7.195 -7.248 -15.457 1.00 81.44 102 SER A CA 1
ATOM 807 C C . SER A 1 102 ? 5.751 -7.487 -15.906 1.00 81.44 102 SER A C 1
ATOM 809 O O . SER A 1 102 ? 5.448 -7.460 -17.098 1.00 81.44 102 SER A O 1
ATOM 811 N N . LYS A 1 103 ? 4.875 -7.777 -14.942 1.00 87.25 103 LYS A N 1
ATOM 812 C CA . LYS A 1 103 ? 3.450 -8.035 -15.154 1.00 87.25 103 LYS A CA 1
ATOM 813 C C . LYS A 1 103 ? 2.647 -7.094 -14.271 1.00 87.25 103 LYS A C 1
ATOM 815 O O . LYS A 1 103 ? 3.098 -6.745 -13.182 1.00 87.25 103 LYS A O 1
ATOM 820 N N . ILE A 1 104 ? 1.469 -6.724 -14.755 1.00 91.00 104 ILE A N 1
ATOM 821 C CA . ILE A 1 104 ? 0.492 -5.966 -13.980 1.00 91.00 104 ILE A CA 1
ATOM 822 C C . ILE A 1 104 ? 0.014 -6.863 -12.837 1.00 91.00 104 ILE A C 1
ATOM 824 O O . ILE A 1 104 ? -0.391 -8.005 -13.057 1.00 91.00 104 ILE A O 1
ATOM 828 N N . GLU A 1 105 ? 0.114 -6.353 -11.618 1.00 91.69 105 GLU A N 1
ATOM 829 C CA . GLU A 1 105 ? -0.375 -7.010 -10.417 1.00 91.69 105 GLU A CA 1
ATOM 830 C C . GLU A 1 105 ? -1.900 -6.940 -10.353 1.00 91.69 105 GLU A C 1
ATOM 832 O O . GLU A 1 105 ? -2.503 -5.892 -10.581 1.00 91.69 105 GLU A O 1
ATOM 837 N N . THR A 1 106 ? -2.524 -8.056 -9.981 1.00 90.12 106 THR A N 1
ATOM 838 C CA . THR A 1 106 ? -3.950 -8.097 -9.653 1.00 90.12 106 THR A CA 1
ATOM 839 C C . THR A 1 106 ? -4.124 -7.809 -8.159 1.00 90.12 106 THR A C 1
ATOM 841 O O . THR A 1 106 ? -3.594 -8.575 -7.341 1.00 90.12 106 THR A O 1
ATOM 844 N N . PRO A 1 107 ? -4.836 -6.733 -7.772 1.00 90.94 107 PRO A N 1
ATOM 845 C CA . PRO A 1 107 ? -5.128 -6.450 -6.371 1.00 90.94 107 PRO A CA 1
ATOM 846 C C . PRO A 1 107 ? -5.900 -7.601 -5.728 1.00 90.94 107 PRO A C 1
ATOM 848 O O . PRO A 1 107 ? -6.749 -8.222 -6.362 1.00 90.94 107 PRO A O 1
ATOM 851 N N . ARG A 1 108 ? -5.632 -7.877 -4.450 1.00 92.31 108 ARG A N 1
ATOM 852 C CA . ARG A 1 108 ? -6.322 -8.939 -3.708 1.00 92.31 108 ARG A CA 1
ATOM 853 C C . ARG A 1 108 ? -7.811 -8.661 -3.498 1.00 92.31 108 ARG A C 1
ATOM 855 O O . ARG A 1 108 ? -8.567 -9.611 -3.353 1.00 92.31 108 ARG A O 1
ATOM 862 N N . TRP A 1 109 ? -8.205 -7.391 -3.468 1.00 93.19 109 TRP A N 1
ATOM 863 C CA . TRP A 1 109 ? -9.575 -6.972 -3.186 1.00 93.19 109 TRP A CA 1
ATOM 864 C C . TRP A 1 109 ? -10.153 -6.150 -4.348 1.00 93.19 109 TRP A C 1
ATOM 866 O O . TRP A 1 109 ? -10.283 -4.926 -4.225 1.00 93.19 109 TRP A O 1
ATOM 876 N N . PRO A 1 110 ? -10.439 -6.785 -5.500 1.00 90.88 110 PRO A N 1
ATOM 877 C CA . PRO A 1 110 ? -10.866 -6.091 -6.714 1.00 90.88 110 PRO A CA 1
ATOM 878 C C . PRO A 1 110 ? -12.241 -5.424 -6.581 1.00 90.88 110 PRO A C 1
ATOM 880 O O . PRO A 1 110 ? -12.510 -4.473 -7.304 1.00 90.88 110 PRO A O 1
ATOM 883 N N . ASN A 1 111 ? -13.083 -5.875 -5.645 1.00 92.75 111 ASN A N 1
ATOM 884 C CA . ASN A 1 111 ? -14.440 -5.355 -5.451 1.00 92.75 111 ASN A CA 1
ATOM 885 C C . ASN A 1 111 ? -14.509 -4.213 -4.422 1.00 92.75 111 ASN A C 1
ATOM 887 O O . ASN A 1 111 ? -15.588 -3.875 -3.944 1.00 92.75 111 ASN A O 1
ATOM 891 N N . THR A 1 112 ? -13.363 -3.637 -4.049 1.00 94.44 112 THR A N 1
ATOM 892 C CA . THR A 1 112 ? -13.317 -2.484 -3.140 1.00 94.44 112 THR A CA 1
ATOM 893 C C . THR A 1 112 ? -13.953 -1.268 -3.811 1.00 94.44 112 THR A C 1
ATOM 895 O O . THR A 1 112 ? -13.579 -0.908 -4.927 1.00 94.44 112 THR A O 1
ATOM 898 N N . SER A 1 113 ? -14.867 -0.599 -3.112 1.00 95.25 113 SER A N 1
ATOM 899 C CA . SER A 1 113 ? -15.549 0.599 -3.592 1.00 95.25 113 SER A CA 1
ATOM 900 C C . SER A 1 113 ? -14.558 1.705 -3.957 1.00 95.25 113 SER A C 1
ATOM 902 O O . SER A 1 113 ? -13.785 2.178 -3.117 1.00 95.25 113 SER A O 1
ATOM 904 N N . THR A 1 114 ? -14.635 2.184 -5.202 1.00 95.75 114 THR A N 1
ATOM 905 C CA . THR A 1 114 ? -13.835 3.315 -5.694 1.00 95.75 114 THR A CA 1
ATOM 906 C C . THR A 1 114 ? -14.011 4.556 -4.817 1.00 95.75 114 THR A C 1
ATOM 908 O O . THR A 1 114 ? -13.036 5.244 -4.523 1.00 95.75 114 THR A O 1
ATOM 911 N N . LYS A 1 115 ? -15.232 4.813 -4.331 1.00 96.25 115 LYS A N 1
ATOM 912 C CA . LYS A 1 115 ? -15.519 5.955 -3.454 1.00 96.25 115 LYS A CA 1
ATOM 913 C C . LYS A 1 115 ? -14.790 5.838 -2.114 1.00 96.25 115 LYS A C 1
ATOM 915 O O . LYS A 1 115 ? -14.087 6.763 -1.725 1.00 96.25 115 LYS A O 1
ATOM 920 N N . LEU A 1 116 ? -14.905 4.694 -1.432 1.00 96.19 116 LEU A N 1
ATOM 921 C CA . LEU A 1 116 ? -14.226 4.478 -0.146 1.00 96.19 116 LEU A CA 1
ATOM 922 C C . LEU A 1 116 ? -12.702 4.517 -0.302 1.00 96.19 116 LEU A C 1
ATOM 924 O O . LEU A 1 116 ? -11.989 5.011 0.576 1.00 96.19 116 LEU A O 1
ATOM 928 N N . TRP A 1 117 ? -12.199 4.021 -1.433 1.00 95.50 117 TRP A N 1
ATOM 929 C CA . TRP A 1 117 ? -10.789 4.114 -1.785 1.00 95.50 117 TRP A CA 1
ATOM 930 C C . TRP A 1 117 ? -10.331 5.576 -1.911 1.00 95.50 117 TRP A C 1
ATOM 932 O O . TRP A 1 117 ? -9.293 5.941 -1.354 1.00 95.50 117 TRP A O 1
ATOM 942 N N . GLN A 1 118 ? -11.107 6.420 -2.599 1.00 94.12 118 GLN A N 1
ATOM 943 C CA . GLN A 1 118 ? -10.813 7.847 -2.776 1.00 94.12 118 GLN A CA 1
ATOM 944 C C . GLN A 1 118 ? -10.891 8.609 -1.449 1.00 94.12 118 GLN A C 1
ATOM 946 O O . GLN A 1 118 ? -9.934 9.299 -1.100 1.00 94.12 118 GLN A O 1
ATOM 951 N N . ASP A 1 119 ? -11.937 8.381 -0.649 1.00 94.31 119 ASP A N 1
ATOM 952 C CA . ASP A 1 119 ? -12.083 8.962 0.694 1.00 94.31 119 ASP A CA 1
ATOM 953 C C . ASP A 1 119 ? -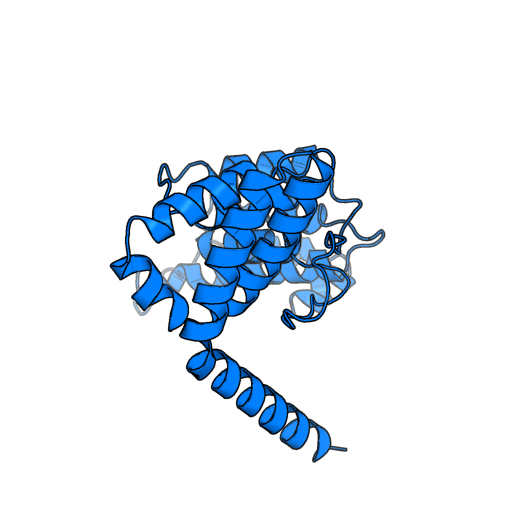10.871 8.617 1.589 1.00 94.31 119 ASP A C 1
ATOM 955 O O . ASP A 1 119 ? -10.371 9.441 2.372 1.00 94.31 119 ASP A O 1
ATOM 959 N N . PHE A 1 120 ? -10.351 7.388 1.465 1.00 93.75 120 PHE A N 1
ATOM 960 C CA . PHE A 1 120 ? -9.117 6.987 2.132 1.00 93.75 120 PHE A CA 1
ATOM 961 C C . PHE A 1 120 ? -7.895 7.720 1.572 1.00 93.75 120 PHE A C 1
ATOM 963 O O . PHE A 1 120 ? -7.105 8.234 2.368 1.00 93.75 120 PHE A O 1
ATOM 970 N N . LEU A 1 121 ? -7.718 7.805 0.251 1.00 90.81 121 LEU A N 1
ATOM 971 C CA . LEU A 1 121 ? -6.586 8.518 -0.346 1.00 90.81 121 LEU A CA 1
ATOM 972 C C . LEU A 1 121 ? -6.552 9.985 0.110 1.00 90.81 121 LEU A C 1
ATOM 974 O O . LEU A 1 121 ? -5.527 10.427 0.629 1.00 90.81 121 LEU A O 1
ATOM 978 N N . GLU A 1 122 ? -7.675 10.699 0.036 1.00 89.06 122 GLU A N 1
ATOM 979 C CA . GLU A 1 122 ? -7.816 12.088 0.498 1.00 89.06 122 GLU A CA 1
ATOM 980 C C . GLU A 1 122 ? -7.489 12.237 1.992 1.00 89.06 122 GLU A C 1
ATOM 982 O O . GLU A 1 122 ? -6.916 13.231 2.447 1.00 89.06 122 GLU A O 1
ATOM 987 N N . SER A 1 123 ? -7.782 11.214 2.801 1.00 84.81 123 SER A N 1
ATOM 988 C CA . SER A 1 123 ? -7.385 11.210 4.209 1.00 84.81 123 SER A CA 1
ATOM 989 C C . SER A 1 123 ? -5.867 11.192 4.415 1.00 84.81 123 SER A C 1
ATOM 991 O O . SER A 1 123 ? -5.373 11.781 5.382 1.00 84.81 123 SER A O 1
ATOM 993 N N . VAL A 1 124 ? -5.132 10.552 3.501 1.00 76.00 124 VAL A N 1
ATOM 994 C CA . VAL A 1 124 ? -3.666 10.535 3.467 1.00 76.00 124 VAL A CA 1
ATOM 995 C C . VAL A 1 124 ? -3.130 11.868 2.928 1.00 76.00 124 VAL A C 1
ATOM 997 O O . VAL A 1 124 ? -2.030 12.276 3.295 1.00 76.00 124 VAL A O 1
ATOM 1000 N N . GLU A 1 125 ? -3.910 12.604 2.128 1.00 60.84 125 GLU A N 1
ATOM 1001 C CA . GLU A 1 125 ? -3.473 13.848 1.484 1.00 60.84 125 GLU A CA 1
ATOM 1002 C C . GLU A 1 125 ? -3.128 15.001 2.431 1.00 60.84 125 GLU A C 1
ATOM 1004 O O . GLU A 1 125 ? -2.321 15.860 2.058 1.00 60.84 125 GLU A O 1
ATOM 1009 N N . THR A 1 126 ? -3.632 14.978 3.667 1.00 55.78 126 THR A N 1
ATOM 1010 C CA . THR A 1 126 ? -3.430 16.038 4.673 1.00 55.78 126 THR A CA 1
ATOM 1011 C C . THR A 1 126 ? -1.961 16.314 5.037 1.00 55.78 126 THR A C 1
ATOM 1013 O O . THR A 1 126 ? -1.652 17.409 5.508 1.00 55.78 126 THR A O 1
ATOM 1016 N N . ILE A 1 127 ? -1.025 15.399 4.753 1.00 53.34 127 ILE A N 1
ATOM 1017 C CA . ILE A 1 127 ? 0.422 15.628 4.912 1.00 53.34 127 ILE A CA 1
ATOM 1018 C C . ILE A 1 127 ? 1.010 16.078 3.563 1.00 53.34 127 ILE A C 1
ATOM 1020 O O . ILE A 1 127 ? 1.268 15.270 2.676 1.00 53.34 127 ILE A O 1
ATOM 1024 N N . ARG A 1 128 ? 1.198 17.391 3.361 1.00 46.34 128 ARG A N 1
ATOM 1025 C CA . ARG A 1 128 ? 1.697 18.018 2.110 1.00 46.34 128 ARG A CA 1
ATOM 1026 C C . ARG A 1 128 ? 3.188 17.753 1.814 1.00 46.34 128 ARG A C 1
ATOM 1028 O O . ARG A 1 128 ? 3.916 18.679 1.473 1.00 46.34 128 ARG A O 1
ATOM 1035 N N . ASP A 1 129 ? 3.663 16.519 1.940 1.00 49.50 129 ASP A N 1
ATOM 1036 C CA . ASP A 1 129 ? 5.042 16.173 1.599 1.00 49.50 129 ASP A CA 1
ATOM 1037 C C . ASP A 1 129 ? 5.095 15.240 0.381 1.00 49.50 129 ASP A C 1
ATOM 1039 O O . ASP A 1 129 ? 4.541 14.141 0.374 1.00 49.50 129 ASP A O 1
ATOM 1043 N N . VAL A 1 130 ? 5.791 15.693 -0.664 1.00 47.50 130 VAL A N 1
ATOM 1044 C CA . VAL A 1 130 ? 6.122 14.931 -1.883 1.00 47.50 130 VAL A CA 1
ATOM 1045 C C . VAL A 1 130 ? 6.994 13.705 -1.574 1.00 47.50 130 VAL A C 1
ATOM 1047 O O . VAL A 1 130 ? 7.097 12.789 -2.395 1.00 47.50 130 VAL A O 1
ATOM 1050 N N . SER A 1 131 ? 7.604 13.676 -0.384 1.00 51.28 131 SER A N 1
ATOM 1051 C CA . SER A 1 131 ? 8.374 12.554 0.141 1.00 51.28 131 SER A CA 1
ATOM 1052 C C . SER A 1 131 ? 7.506 11.417 0.694 1.00 51.28 131 SER A C 1
ATOM 1054 O O . SER A 1 131 ? 8.045 10.355 1.006 1.00 51.28 131 SER A O 1
ATOM 1056 N N . GLU A 1 132 ? 6.180 11.590 0.793 1.00 69.69 132 GLU A N 1
ATOM 1057 C CA . GLU A 1 132 ? 5.310 10.583 1.392 1.00 69.69 132 GLU A CA 1
ATOM 1058 C C . GLU A 1 132 ? 5.137 9.355 0.475 1.00 69.69 132 GLU A C 1
ATOM 1060 O O . GLU A 1 132 ? 4.430 9.423 -0.536 1.00 69.69 132 GLU A O 1
ATOM 1065 N N . PRO A 1 133 ? 5.707 8.183 0.828 1.00 77.38 133 PRO A N 1
ATOM 1066 C CA . PRO A 1 133 ? 5.744 7.041 -0.084 1.00 77.38 133 PRO A CA 1
ATOM 1067 C C . PRO A 1 133 ? 4.356 6.495 -0.422 1.00 77.38 133 PRO A C 1
ATOM 1069 O O . PRO A 1 133 ? 4.190 5.853 -1.455 1.00 77.38 133 PRO A O 1
ATOM 1072 N N . LEU A 1 134 ? 3.355 6.711 0.438 1.00 85.06 134 LEU A N 1
ATOM 1073 C CA . LEU A 1 134 ? 1.993 6.238 0.188 1.00 85.06 134 LEU A CA 1
ATOM 1074 C C . LEU A 1 134 ? 1.315 7.002 -0.951 1.00 85.06 134 LEU A C 1
ATOM 1076 O O . LEU A 1 134 ? 0.647 6.370 -1.760 1.00 85.06 134 LEU A O 1
ATOM 1080 N N . LYS A 1 135 ? 1.550 8.314 -1.076 1.00 84.50 135 LYS A N 1
ATOM 1081 C CA . LYS A 1 135 ? 1.005 9.129 -2.175 1.00 84.50 135 LYS A CA 1
ATOM 1082 C C . LYS A 1 135 ? 1.552 8.712 -3.533 1.00 84.50 135 LYS A C 1
ATOM 1084 O O . LYS A 1 135 ? 0.851 8.776 -4.532 1.00 84.50 135 LYS A O 1
ATOM 1089 N N . ALA A 1 136 ? 2.805 8.267 -3.557 1.00 89.31 136 ALA A N 1
ATOM 1090 C CA . ALA A 1 136 ? 3.434 7.762 -4.766 1.00 89.31 136 ALA A CA 1
ATOM 1091 C C . ALA A 1 136 ? 2.933 6.360 -5.150 1.00 89.31 136 ALA A C 1
ATOM 1093 O O . ALA A 1 136 ? 2.899 6.031 -6.327 1.00 89.31 136 ALA A O 1
ATOM 1094 N N . GLN A 1 137 ? 2.581 5.521 -4.169 1.00 92.75 137 GLN A N 1
ATOM 1095 C CA . GLN A 1 137 ? 2.309 4.099 -4.403 1.00 92.75 137 GLN A CA 1
ATOM 1096 C C . GLN A 1 137 ? 0.824 3.751 -4.489 1.00 92.75 137 GLN A C 1
ATOM 1098 O O . GLN A 1 137 ? 0.479 2.868 -5.262 1.00 92.75 137 GLN A O 1
ATOM 1103 N N . LEU A 1 138 ? -0.052 4.396 -3.711 1.00 93.38 138 LEU A N 1
ATOM 1104 C CA . LEU A 1 138 ? -1.480 4.065 -3.710 1.00 93.38 138 LEU A CA 1
ATOM 1105 C C . LEU A 1 138 ? -2.123 4.220 -5.095 1.00 93.38 138 LEU A C 1
ATOM 1107 O O . LEU A 1 138 ? -2.785 3.268 -5.501 1.00 93.38 138 LEU A O 1
ATOM 1111 N N . PRO A 1 139 ? -1.889 5.306 -5.863 1.00 94.38 139 PRO A N 1
ATOM 1112 C CA . PRO A 1 139 ? -2.508 5.483 -7.182 1.00 94.38 139 PRO A CA 1
ATOM 1113 C C . PRO A 1 139 ? -2.270 4.332 -8.172 1.00 94.38 139 PRO A C 1
ATOM 1115 O O . PRO A 1 139 ? -3.123 4.080 -9.019 1.00 94.38 139 PRO A O 1
ATOM 1118 N N . LEU A 1 140 ? -1.190 3.554 -8.010 1.00 94.94 140 LEU A N 1
ATOM 1119 C CA . LEU A 1 140 ? -0.929 2.332 -8.789 1.00 94.94 140 LEU A CA 1
ATOM 1120 C C . LEU A 1 140 ? -2.030 1.267 -8.670 1.00 94.94 140 LEU A C 1
ATOM 1122 O O . LEU A 1 140 ? -2.108 0.366 -9.504 1.00 94.94 140 LEU A O 1
ATOM 1126 N N . TYR A 1 141 ? -2.824 1.336 -7.605 1.00 94.19 141 TYR A N 1
ATOM 1127 C CA . TYR A 1 141 ? -3.846 0.362 -7.232 1.00 94.19 141 TYR A CA 1
ATOM 1128 C C . TYR A 1 141 ? -5.234 1.004 -7.147 1.00 94.19 141 TYR A C 1
ATOM 1130 O O . TYR A 1 141 ? -6.104 0.498 -6.439 1.00 94.19 141 TYR A O 1
ATOM 1138 N N . HIS A 1 142 ? -5.449 2.136 -7.824 1.00 94.06 142 HIS A N 1
ATOM 1139 C CA . HIS A 1 142 ? -6.792 2.690 -7.957 1.00 94.06 142 HIS A CA 1
ATOM 1140 C C . HIS A 1 142 ? -7.696 1.668 -8.683 1.00 94.06 142 HIS A C 1
ATOM 1142 O O . HIS A 1 142 ? -7.294 1.195 -9.747 1.00 94.06 142 HIS A O 1
ATOM 1148 N N . PRO A 1 143 ? -8.908 1.352 -8.175 1.00 92.00 143 PRO A N 1
ATOM 1149 C CA . PRO A 1 143 ? -9.746 0.274 -8.719 1.00 92.00 143 PRO A CA 1
ATOM 1150 C C . PRO A 1 143 ? -10.075 0.415 -10.213 1.00 92.00 143 PRO A C 1
ATOM 1152 O O . PRO A 1 143 ? -9.931 -0.536 -10.970 1.00 92.00 143 PRO A O 1
ATOM 1155 N N . GLU A 1 144 ? -10.465 1.615 -10.650 1.00 91.62 144 GLU A N 1
ATOM 1156 C CA . GLU A 1 144 ? -10.868 1.856 -12.049 1.00 91.62 144 GLU A CA 1
ATOM 1157 C C . GLU A 1 144 ? -9.761 2.421 -12.946 1.00 91.62 144 GLU A C 1
ATOM 1159 O O . GLU A 1 144 ? -9.713 2.139 -14.141 1.00 91.62 144 GLU A O 1
ATOM 1164 N N . LYS A 1 145 ? -8.874 3.249 -12.386 1.00 92.38 145 LYS A N 1
ATOM 1165 C CA . LYS A 1 145 ? -7.877 4.003 -13.146 1.00 92.38 145 LYS A CA 1
ATOM 1166 C C . LYS A 1 145 ? -6.504 3.966 -12.466 1.00 92.38 145 LYS A C 1
ATOM 1168 O O . LYS A 1 145 ? -6.090 4.977 -11.898 1.00 92.38 145 LYS A O 1
ATOM 1173 N N . PRO A 1 146 ? -5.796 2.822 -12.506 1.00 94.88 146 PRO A N 1
ATOM 1174 C CA . PRO A 1 146 ? -4.420 2.737 -12.029 1.00 94.88 146 PRO A CA 1
ATOM 1175 C C . PRO A 1 146 ? -3.529 3.808 -12.671 1.00 94.88 146 PRO A C 1
ATOM 1177 O O . PRO A 1 146 ? -3.489 3.938 -13.897 1.00 94.88 146 PRO A O 1
ATOM 1180 N N . ASP A 1 147 ? -2.795 4.554 -11.848 1.00 95.56 147 ASP A N 1
ATOM 1181 C CA . ASP A 1 147 ? -1.925 5.646 -12.293 1.00 95.56 147 ASP A CA 1
ATOM 1182 C C . ASP A 1 147 ? -0.468 5.421 -11.841 1.00 95.56 147 ASP A C 1
ATOM 1184 O O . ASP A 1 147 ? -0.165 5.514 -10.644 1.00 95.56 147 ASP A O 1
ATOM 1188 N N . PRO A 1 148 ? 0.459 5.128 -12.776 1.00 97.12 148 PRO A N 1
ATOM 1189 C CA . PRO A 1 148 ? 1.875 4.966 -12.470 1.00 97.12 148 PRO A CA 1
ATOM 1190 C C . PRO A 1 148 ? 2.665 6.273 -12.359 1.00 97.12 148 PRO A C 1
ATOM 1192 O O . PRO A 1 148 ? 3.799 6.258 -11.865 1.00 97.12 148 PRO A O 1
ATOM 1195 N N . MET A 1 149 ? 2.103 7.411 -12.765 1.00 96.44 149 MET A N 1
ATOM 1196 C CA . MET A 1 149 ? 2.844 8.670 -12.855 1.00 96.44 149 MET A CA 1
ATOM 1197 C C . MET A 1 149 ? 3.317 9.214 -11.497 1.00 96.44 149 MET A C 1
ATOM 1199 O O . MET A 1 149 ? 4.473 9.650 -11.409 1.00 96.44 149 MET A O 1
ATOM 1203 N N . PRO A 1 150 ? 2.530 9.159 -10.401 1.00 94.25 150 PRO A N 1
ATOM 1204 C CA . PRO A 1 150 ? 3.005 9.556 -9.075 1.00 94.25 150 PRO A CA 1
ATOM 1205 C C . PRO A 1 150 ? 4.211 8.735 -8.607 1.00 94.25 150 PRO A C 1
ATOM 1207 O O . PRO A 1 150 ? 5.159 9.287 -8.037 1.00 94.25 150 PRO A O 1
ATOM 1210 N N . TYR A 1 151 ? 4.212 7.430 -8.894 1.00 95.62 151 TYR A N 1
ATOM 1211 C CA . TYR A 1 151 ? 5.310 6.531 -8.550 1.00 95.62 151 TYR A CA 1
ATOM 1212 C C . TYR A 1 151 ? 6.579 6.856 -9.343 1.00 95.62 151 TYR A C 1
ATOM 1214 O O . TYR A 1 151 ? 7.669 6.956 -8.769 1.00 95.62 151 TYR A O 1
ATOM 1222 N N . LEU A 1 152 ? 6.437 7.062 -10.656 1.00 96.69 152 LEU A N 1
ATOM 1223 C CA . LEU A 1 152 ? 7.527 7.466 -11.541 1.00 96.69 152 LEU A CA 1
ATOM 1224 C C . LEU A 1 152 ? 8.148 8.787 -11.075 1.00 96.69 152 LEU A C 1
ATOM 1226 O O . LEU A 1 152 ? 9.359 8.865 -10.867 1.00 96.69 152 LEU A O 1
ATOM 1230 N N . LYS A 1 153 ? 7.319 9.808 -10.829 1.00 94.56 153 LYS A N 1
ATOM 1231 C CA . LYS A 1 153 ? 7.769 11.130 -10.374 1.00 94.56 153 LYS A CA 1
ATOM 1232 C C . LYS A 1 153 ? 8.521 11.051 -9.045 1.00 94.56 153 LYS A C 1
ATOM 1234 O O . LYS A 1 153 ? 9.556 11.700 -8.880 1.00 94.56 153 LYS A O 1
ATOM 1239 N N . HIS A 1 154 ? 8.038 10.241 -8.101 1.00 93.19 154 HIS A N 1
ATOM 1240 C CA . HIS A 1 154 ? 8.740 10.025 -6.837 1.00 93.19 154 HIS A CA 1
ATOM 1241 C C . HIS A 1 154 ? 10.062 9.272 -7.043 1.00 93.19 154 HIS A C 1
ATOM 1243 O O . HIS A 1 154 ? 11.076 9.641 -6.457 1.00 93.19 154 HIS A O 1
ATOM 1249 N N . SER A 1 155 ? 10.096 8.273 -7.926 1.00 94.50 155 SER A N 1
ATOM 1250 C CA . SER A 1 155 ? 11.326 7.552 -8.279 1.00 94.50 155 SER A CA 1
ATOM 1251 C C . SER A 1 155 ? 12.373 8.480 -8.908 1.00 94.50 155 SER A C 1
ATOM 1253 O O . SER A 1 155 ? 13.535 8.460 -8.508 1.00 94.50 155 SER A O 1
ATOM 1255 N N . GLN A 1 156 ? 11.965 9.378 -9.807 1.00 94.62 156 GLN A N 1
ATOM 1256 C CA . GLN A 1 156 ? 12.837 10.410 -10.382 1.00 94.62 156 GLN A CA 1
ATOM 1257 C C . GLN A 1 156 ? 13.347 11.395 -9.320 1.00 94.62 156 GLN A C 1
ATOM 1259 O O . GLN A 1 156 ? 14.504 11.818 -9.364 1.00 94.62 156 GLN A O 1
ATOM 1264 N N . HIS A 1 157 ? 12.515 11.753 -8.337 1.00 91.56 157 HIS A N 1
ATOM 1265 C CA . HIS A 1 157 ? 12.954 12.554 -7.195 1.00 91.56 157 HIS A CA 1
ATOM 1266 C C . HIS A 1 157 ? 14.006 11.816 -6.352 1.00 91.56 157 HIS A C 1
ATOM 1268 O O . HIS A 1 157 ? 15.015 12.418 -5.983 1.00 91.56 157 HIS A O 1
ATOM 1274 N N . LEU A 1 158 ? 13.821 10.518 -6.086 1.00 91.44 158 LEU A N 1
ATOM 1275 C CA . LEU A 1 158 ? 14.807 9.698 -5.376 1.00 91.44 158 LEU A CA 1
ATOM 1276 C C . LEU A 1 158 ? 16.131 9.611 -6.144 1.00 91.44 158 LEU A C 1
ATOM 1278 O O . LEU A 1 158 ? 17.185 9.794 -5.538 1.00 91.44 158 LEU A O 1
ATOM 1282 N N . ALA A 1 159 ? 16.088 9.411 -7.464 1.00 92.12 159 ALA A N 1
ATOM 1283 C CA . ALA A 1 159 ? 17.280 9.356 -8.314 1.00 92.12 159 ALA A CA 1
ATOM 1284 C C . ALA A 1 159 ? 18.112 10.651 -8.252 1.00 92.12 159 ALA A C 1
ATOM 1286 O O . ALA A 1 159 ? 19.339 10.605 -8.210 1.00 92.12 159 ALA A O 1
ATOM 1287 N N . LYS A 1 160 ? 17.453 11.814 -8.150 1.00 93.31 160 LYS A N 1
ATOM 1288 C CA . LYS A 1 160 ? 18.115 13.122 -7.973 1.00 93.31 160 LYS A CA 1
ATOM 1289 C C . LYS A 1 160 ? 18.713 13.330 -6.576 1.00 93.31 160 LYS A C 1
ATOM 1291 O O . LYS A 1 160 ? 19.449 14.289 -6.366 1.00 93.31 160 LYS A O 1
ATOM 1296 N N . ASN A 1 161 ? 18.406 12.456 -5.616 1.00 91.31 161 ASN A N 1
ATOM 1297 C CA . ASN A 1 161 ? 18.807 12.586 -4.217 1.00 91.31 161 ASN A CA 1
ATOM 1298 C C . ASN A 1 161 ? 19.475 11.293 -3.702 1.00 91.31 161 ASN A C 1
ATOM 1300 O O . ASN A 1 161 ? 18.869 10.547 -2.921 1.00 91.31 161 ASN A O 1
ATOM 1304 N N . PRO A 1 162 ? 20.753 11.036 -4.049 1.00 89.31 162 PRO A N 1
ATOM 1305 C CA . PRO A 1 162 ? 21.446 9.780 -3.731 1.00 89.31 162 PRO A CA 1
ATOM 1306 C C . PRO A 1 162 ? 21.419 9.389 -2.243 1.00 89.31 162 PRO A C 1
ATOM 1308 O O . PRO A 1 162 ? 21.245 8.219 -1.904 1.00 89.31 162 PRO A O 1
ATOM 1311 N N . LYS A 1 163 ? 21.471 10.371 -1.329 1.00 90.56 163 LYS A N 1
ATOM 1312 C CA . LYS A 1 163 ? 21.376 10.146 0.128 1.00 90.56 163 LYS A CA 1
ATOM 1313 C C . LYS A 1 163 ? 20.049 9.506 0.569 1.00 90.56 163 LYS A C 1
ATOM 1315 O O . LYS A 1 163 ? 19.993 8.867 1.624 1.00 90.56 163 LYS A O 1
ATOM 1320 N N . PHE A 1 164 ? 18.951 9.706 -0.166 1.00 88.00 164 PHE A N 1
ATOM 1321 C CA . PHE A 1 164 ? 17.693 9.004 0.108 1.00 88.00 164 PHE A CA 1
ATOM 1322 C C . PHE A 1 164 ? 17.778 7.552 -0.351 1.00 88.00 164 PHE A C 1
ATOM 1324 O O . PHE A 1 164 ? 17.444 6.661 0.431 1.00 88.00 164 PHE A O 1
ATOM 1331 N N . VAL A 1 165 ? 18.308 7.313 -1.553 1.00 90.00 165 VAL A N 1
ATOM 1332 C CA . VAL A 1 165 ? 18.507 5.968 -2.110 1.00 90.00 165 VAL A CA 1
ATOM 1333 C C . VAL A 1 165 ? 19.390 5.120 -1.194 1.00 90.00 165 VAL A C 1
ATOM 1335 O O . VAL A 1 165 ? 18.989 4.025 -0.808 1.00 90.00 165 VAL A O 1
ATOM 1338 N N . GLU A 1 166 ? 20.530 5.644 -0.739 1.00 91.44 166 GLU A N 1
ATOM 1339 C CA . GLU A 1 166 ? 21.441 4.940 0.178 1.00 91.44 166 GLU A CA 1
ATOM 1340 C C . GLU A 1 166 ? 20.774 4.503 1.488 1.00 91.44 166 GLU A C 1
ATOM 1342 O O . GLU A 1 166 ? 21.058 3.427 2.020 1.00 91.44 166 GLU A O 1
ATOM 1347 N N . ARG A 1 167 ? 19.880 5.337 2.032 1.00 90.06 167 ARG A N 1
ATOM 1348 C CA . ARG A 1 167 ? 19.116 4.998 3.240 1.00 90.06 167 ARG A CA 1
ATOM 1349 C C . ARG A 1 167 ? 18.007 4.002 2.945 1.00 90.06 167 ARG A C 1
ATOM 1351 O O . ARG A 1 167 ? 17.691 3.175 3.797 1.00 90.06 167 ARG A O 1
ATOM 1358 N N . MET A 1 168 ? 17.404 4.096 1.770 1.00 90.06 168 MET A N 1
ATOM 1359 C CA . MET A 1 168 ? 16.285 3.266 1.356 1.00 90.06 168 MET A CA 1
ATOM 1360 C C . MET A 1 168 ? 16.710 1.821 1.083 1.00 90.06 168 MET A C 1
ATOM 1362 O O . MET A 1 168 ? 16.072 0.908 1.601 1.00 90.06 168 MET A O 1
ATOM 1366 N N . VAL A 1 169 ? 17.821 1.603 0.369 1.00 92.94 169 VAL A N 1
ATOM 1367 C CA . VAL A 1 169 ? 18.317 0.255 0.013 1.00 92.94 169 VAL A CA 1
ATOM 1368 C C . VAL A 1 169 ? 18.751 -0.578 1.223 1.00 92.94 169 VAL A C 1
ATOM 1370 O O . VAL A 1 169 ? 18.837 -1.798 1.138 1.00 92.94 169 VAL A O 1
ATOM 1373 N N . LYS A 1 170 ? 18.980 0.068 2.372 1.00 91.94 170 LYS A N 1
ATOM 1374 C CA . LYS A 1 170 ? 19.315 -0.582 3.648 1.00 91.94 170 LYS A CA 1
ATOM 1375 C C . LYS A 1 170 ? 18.081 -1.025 4.446 1.00 91.94 170 LYS A C 1
ATOM 1377 O O . LYS A 1 170 ? 18.230 -1.667 5.485 1.00 91.94 170 LYS A O 1
ATOM 1382 N N . LYS A 1 171 ? 16.866 -0.669 4.010 1.00 90.25 171 LYS A N 1
ATOM 1383 C CA . LYS A 1 171 ? 15.616 -0.953 4.731 1.00 90.25 171 LYS A CA 1
ATOM 1384 C C . LYS A 1 171 ? 14.841 -2.106 4.086 1.00 90.25 171 LYS A C 1
ATOM 1386 O O . LYS A 1 171 ? 14.725 -2.126 2.867 1.00 90.25 171 LYS A O 1
ATOM 1391 N N . PRO A 1 172 ? 14.179 -2.970 4.879 1.00 87.69 172 PRO A N 1
ATOM 1392 C CA . PRO A 1 172 ? 13.253 -4.001 4.383 1.00 87.69 172 PRO A CA 1
ATOM 1393 C C . PRO A 1 172 ? 12.163 -3.492 3.428 1.00 87.69 172 PRO A C 1
ATOM 1395 O O . PRO A 1 172 ? 11.676 -4.214 2.565 1.00 87.69 172 PRO A O 1
ATOM 1398 N N . SER A 1 173 ? 11.774 -2.220 3.561 1.00 87.25 173 SER A N 1
ATOM 1399 C CA . SER A 1 173 ? 10.764 -1.587 2.710 1.00 87.25 173 SER A CA 1
ATOM 1400 C C . SER A 1 173 ? 11.188 -1.429 1.245 1.00 87.25 173 SER A C 1
ATOM 1402 O O . SER A 1 173 ? 10.333 -1.125 0.419 1.00 87.25 173 SER A O 1
ATOM 1404 N N . ILE A 1 174 ? 12.465 -1.638 0.898 1.00 91.94 174 ILE A N 1
ATOM 1405 C CA . ILE A 1 174 ? 12.922 -1.607 -0.498 1.00 91.94 174 ILE A CA 1
ATOM 1406 C C . ILE A 1 174 ? 12.344 -2.762 -1.322 1.00 91.94 174 ILE A C 1
ATOM 1408 O O . ILE A 1 174 ? 11.999 -2.572 -2.480 1.00 91.94 174 ILE A O 1
ATOM 1412 N N . THR A 1 175 ? 12.171 -3.940 -0.720 1.00 90.19 175 THR A N 1
ATOM 1413 C CA . THR A 1 175 ? 11.627 -5.129 -1.388 1.00 90.19 175 THR A CA 1
ATOM 1414 C C . THR A 1 175 ? 10.206 -4.883 -1.927 1.00 90.19 175 THR A C 1
ATOM 1416 O O . THR A 1 175 ? 9.997 -5.052 -3.129 1.00 90.19 175 THR A O 1
ATOM 1419 N N . PRO A 1 176 ? 9.220 -4.442 -1.110 1.00 89.88 176 PRO A N 1
ATOM 1420 C CA . PRO A 1 176 ? 7.893 -4.103 -1.621 1.00 89.88 176 PRO A CA 1
ATOM 1421 C C . PRO A 1 176 ? 7.891 -2.861 -2.520 1.00 89.88 176 PRO A C 1
ATOM 1423 O O . PRO A 1 176 ? 7.045 -2.783 -3.402 1.00 89.88 176 PRO A O 1
ATOM 1426 N N . TRP A 1 177 ? 8.823 -1.917 -2.340 1.00 92.56 177 TRP A N 1
ATOM 1427 C CA . TRP A 1 177 ? 8.978 -0.798 -3.274 1.00 92.56 177 TRP A CA 1
ATOM 1428 C C . TRP A 1 177 ? 9.339 -1.302 -4.674 1.00 92.56 177 TRP A C 1
ATOM 1430 O O . TRP A 1 177 ? 8.622 -1.026 -5.623 1.00 92.56 177 TRP A O 1
ATOM 1440 N N . ILE A 1 178 ? 10.382 -2.128 -4.806 1.00 93.88 178 ILE A N 1
ATOM 1441 C CA . ILE A 1 178 ? 10.794 -2.671 -6.108 1.00 93.88 178 ILE A CA 1
ATOM 1442 C C . ILE A 1 178 ? 9.664 -3.483 -6.752 1.00 93.88 178 ILE A C 1
ATOM 1444 O O . ILE A 1 178 ? 9.423 -3.319 -7.944 1.00 93.88 178 ILE A O 1
ATOM 1448 N N . ALA A 1 179 ? 8.946 -4.310 -5.982 1.00 92.06 179 ALA A N 1
ATOM 1449 C CA . ALA A 1 179 ? 7.798 -5.066 -6.495 1.00 92.06 179 ALA A CA 1
ATOM 1450 C C . ALA A 1 179 ? 6.741 -4.142 -7.129 1.00 92.06 179 ALA A C 1
ATOM 1452 O O . ALA A 1 179 ? 6.395 -4.308 -8.296 1.00 92.06 179 ALA A O 1
ATOM 1453 N N . ARG A 1 180 ? 6.333 -3.093 -6.404 1.00 93.19 180 ARG A N 1
ATOM 1454 C CA . ARG A 1 180 ? 5.391 -2.071 -6.892 1.00 93.19 180 ARG A CA 1
ATOM 1455 C C . ARG A 1 180 ? 5.926 -1.303 -8.091 1.00 93.19 180 ARG A C 1
ATOM 1457 O O . ARG A 1 180 ? 5.170 -0.966 -8.992 1.00 93.19 180 ARG A O 1
ATOM 1464 N N . GLY A 1 181 ? 7.231 -1.056 -8.132 1.00 95.25 181 GLY A N 1
ATOM 1465 C CA . GLY A 1 181 ? 7.878 -0.437 -9.280 1.00 95.25 181 GLY A CA 1
ATOM 1466 C C . GLY A 1 181 ? 7.776 -1.280 -10.547 1.00 95.25 181 GLY A C 1
ATOM 1467 O O . GLY A 1 181 ? 7.609 -0.724 -11.625 1.00 95.25 181 GLY A O 1
ATOM 1468 N N . ARG A 1 182 ? 7.816 -2.610 -10.433 1.00 94.75 182 ARG A N 1
ATOM 1469 C CA . ARG A 1 182 ? 7.613 -3.503 -11.583 1.00 94.75 182 ARG A CA 1
ATOM 1470 C C . ARG A 1 182 ? 6.169 -3.486 -12.075 1.00 94.75 182 ARG A C 1
ATOM 147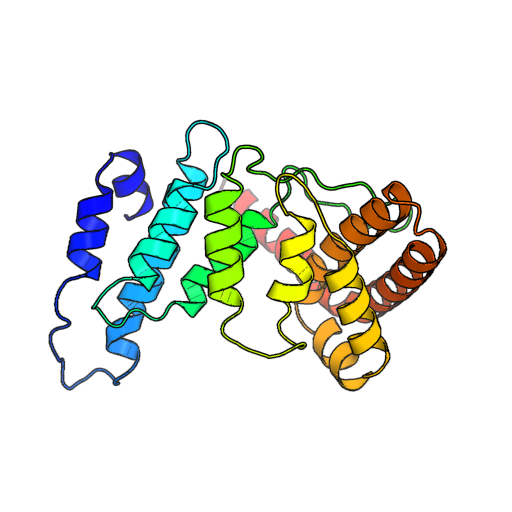2 O O . ARG A 1 182 ? 5.941 -3.506 -13.280 1.00 94.75 182 ARG A O 1
ATOM 1479 N N . HIS A 1 183 ? 5.204 -3.402 -11.161 1.00 95.12 183 HIS A N 1
ATOM 1480 C CA . HIS A 1 183 ? 3.803 -3.153 -11.515 1.00 95.12 183 HIS A CA 1
ATOM 1481 C C . HIS A 1 183 ? 3.642 -1.804 -12.233 1.00 95.12 183 HIS A C 1
ATOM 1483 O O . HIS A 1 183 ? 3.048 -1.742 -13.306 1.00 95.12 183 HIS A O 1
ATOM 1489 N N . ALA A 1 184 ? 4.260 -0.743 -11.705 1.00 96.81 184 ALA A N 1
ATOM 1490 C CA . ALA A 1 184 ? 4.270 0.582 -12.324 1.00 96.81 184 ALA A CA 1
ATOM 1491 C C . ALA A 1 184 ? 4.910 0.576 -13.724 1.00 96.81 184 ALA A C 1
ATOM 1493 O O . ALA A 1 184 ? 4.359 1.170 -14.645 1.00 96.81 184 ALA A O 1
ATOM 1494 N N . GLU A 1 185 ? 6.031 -0.130 -13.908 1.00 96.94 185 GLU A N 1
ATOM 1495 C CA . GLU A 1 185 ? 6.665 -0.331 -15.218 1.00 96.94 185 GLU A CA 1
ATOM 1496 C C . GLU A 1 185 ? 5.687 -0.981 -16.206 1.00 96.94 185 GLU A C 1
ATOM 1498 O O . GLU A 1 185 ? 5.518 -0.494 -17.322 1.00 96.94 185 GLU A O 1
ATOM 1503 N N . ALA A 1 186 ? 5.015 -2.060 -15.796 1.00 95.44 186 ALA A N 1
ATOM 1504 C CA . ALA A 1 186 ? 4.058 -2.759 -16.648 1.00 95.44 186 ALA A CA 1
ATOM 1505 C C . ALA A 1 186 ? 2.857 -1.871 -17.025 1.00 95.44 186 ALA A C 1
ATOM 1507 O O . ALA A 1 186 ? 2.425 -1.894 -18.177 1.00 95.44 186 ALA A O 1
ATOM 1508 N N . LEU A 1 187 ? 2.356 -1.057 -16.087 1.00 96.81 187 LEU A N 1
ATOM 1509 C CA . LEU A 1 187 ? 1.303 -0.071 -16.351 1.00 96.81 187 LEU A CA 1
ATOM 1510 C C . LEU A 1 187 ? 1.759 1.022 -17.325 1.00 96.81 187 LEU A C 1
ATOM 1512 O O . LEU A 1 187 ? 1.009 1.349 -18.240 1.00 96.81 187 LEU A O 1
ATOM 1516 N N . LEU A 1 188 ? 2.978 1.553 -17.179 1.00 98.00 188 LEU A N 1
ATOM 1517 C CA . LEU A 1 188 ? 3.526 2.554 -18.103 1.00 98.00 188 LEU A CA 1
ATOM 1518 C C . LEU A 1 188 ? 3.588 2.013 -19.533 1.00 98.00 188 LEU A C 1
ATOM 1520 O O . LEU A 1 188 ? 3.141 2.693 -20.454 1.00 98.00 188 LEU A O 1
ATOM 1524 N N . ARG A 1 189 ? 4.072 0.777 -19.719 1.00 97.00 189 ARG A N 1
ATOM 1525 C CA . ARG A 1 189 ? 4.087 0.133 -21.044 1.00 97.00 189 ARG A CA 1
ATOM 1526 C C . ARG A 1 189 ? 2.681 -0.053 -21.598 1.00 97.00 189 ARG A C 1
ATOM 1528 O O . ARG A 1 189 ? 2.428 0.314 -22.740 1.00 97.00 189 ARG A O 1
ATOM 1535 N N . LEU A 1 190 ? 1.748 -0.552 -20.780 1.00 96.12 190 LEU A N 1
ATOM 1536 C CA . LEU A 1 190 ? 0.347 -0.704 -21.187 1.00 96.12 190 LEU A CA 1
ATOM 1537 C C . LEU A 1 190 ? -0.269 0.632 -21.635 1.00 96.12 190 LEU A C 1
ATOM 1539 O O . LEU A 1 190 ? -1.058 0.663 -22.575 1.00 96.12 190 LEU A O 1
ATOM 1543 N N . GLN A 1 191 ? 0.103 1.730 -20.978 1.00 96.62 191 GLN A N 1
ATOM 1544 C CA . GLN A 1 191 ? -0.367 3.083 -21.276 1.00 96.62 191 GLN A CA 1
ATOM 1545 C C . GLN A 1 191 ? 0.418 3.775 -22.412 1.00 96.62 191 GLN A C 1
ATOM 1547 O O . GLN A 1 191 ? 0.128 4.923 -22.736 1.00 96.62 191 GLN A O 1
ATOM 1552 N N . GLY A 1 192 ? 1.392 3.103 -23.042 1.00 97.12 192 GLY A N 1
ATOM 1553 C CA . GLY A 1 192 ? 2.174 3.637 -24.166 1.00 97.12 192 GLY A CA 1
ATOM 1554 C C . GLY A 1 192 ? 3.365 4.524 -23.775 1.00 97.12 192 GLY A C 1
ATOM 1555 O O . GLY A 1 192 ? 3.977 5.157 -24.636 1.00 97.12 192 GLY A O 1
ATOM 1556 N N . HIS A 1 193 ? 3.736 4.565 -22.495 1.00 97.50 193 HIS A N 1
ATOM 1557 C CA . HIS A 1 193 ? 4.856 5.346 -21.962 1.00 97.50 193 HIS A CA 1
ATOM 1558 C C . HIS A 1 193 ? 6.176 4.548 -21.958 1.00 97.50 193 HIS A C 1
ATOM 1560 O O . HIS A 1 193 ? 6.819 4.389 -20.921 1.00 97.50 193 HIS A O 1
ATOM 1566 N N . GLU A 1 194 ? 6.602 4.034 -23.117 1.00 97.44 194 GLU A N 1
ATOM 1567 C CA . GLU A 1 194 ? 7.747 3.105 -23.218 1.00 97.44 194 GLU A CA 1
ATOM 1568 C C . GLU A 1 194 ? 9.065 3.688 -22.685 1.00 97.44 194 GLU A C 1
ATOM 1570 O O . GLU A 1 194 ? 9.768 3.033 -21.920 1.00 97.44 194 GLU A O 1
ATOM 1575 N N . LYS A 1 195 ? 9.376 4.950 -23.013 1.00 97.81 195 LYS A N 1
ATOM 1576 C CA . LYS A 1 195 ? 10.609 5.610 -22.544 1.00 97.81 195 LYS A CA 1
ATOM 1577 C C . LYS A 1 195 ? 10.653 5.747 -21.022 1.00 97.81 195 LYS A C 1
ATOM 1579 O O . LYS A 1 195 ? 11.700 5.552 -20.409 1.00 97.81 195 LYS A O 1
ATOM 1584 N N . ASP A 1 196 ? 9.515 6.077 -20.417 1.00 98.25 196 ASP A N 1
ATOM 1585 C CA . ASP A 1 196 ? 9.401 6.197 -18.965 1.00 98.25 196 ASP A CA 1
ATOM 1586 C C . ASP A 1 196 ? 9.466 4.823 -18.288 1.00 98.25 196 ASP A C 1
ATOM 1588 O O . ASP A 1 196 ? 10.069 4.687 -17.222 1.00 98.25 196 ASP A O 1
ATOM 1592 N N . ALA A 1 197 ? 8.893 3.794 -18.920 1.00 97.62 197 ALA A N 1
ATOM 1593 C CA . ALA A 1 197 ? 8.996 2.416 -18.457 1.00 97.62 197 ALA A CA 1
ATOM 1594 C C . ALA A 1 197 ? 10.444 1.903 -18.496 1.00 97.62 197 ALA A C 1
ATOM 1596 O O . ALA A 1 197 ? 10.895 1.288 -17.531 1.00 97.62 197 ALA A O 1
ATOM 1597 N N . ASP A 1 198 ? 11.186 2.180 -19.571 1.00 97.31 198 ASP A N 1
ATOM 1598 C CA . ASP A 1 198 ? 12.598 1.805 -19.700 1.00 97.31 198 ASP A CA 1
ATOM 1599 C C . ASP A 1 198 ? 13.454 2.488 -18.630 1.00 97.31 198 ASP A C 1
ATOM 1601 O O . ASP A 1 198 ? 14.180 1.811 -17.899 1.00 97.31 198 ASP A O 1
ATOM 1605 N N . TRP A 1 199 ? 13.285 3.802 -18.447 1.00 98.25 199 TRP A N 1
ATOM 1606 C CA . TRP A 1 199 ? 13.968 4.535 -17.381 1.00 98.25 199 TRP A CA 1
ATOM 1607 C C . TRP A 1 199 ? 13.652 3.956 -15.994 1.00 98.25 199 TRP A C 1
ATOM 1609 O O . TRP A 1 199 ? 14.550 3.738 -15.175 1.00 98.25 199 TRP A O 1
ATOM 1619 N N . LEU A 1 200 ? 12.371 3.682 -15.716 1.00 97.62 200 LEU A N 1
ATOM 1620 C CA . LEU A 1 200 ? 11.954 3.151 -14.422 1.00 97.62 200 LEU A CA 1
ATOM 1621 C C . LEU A 1 200 ? 12.550 1.764 -14.176 1.00 97.62 200 LEU A C 1
ATOM 1623 O O . LEU A 1 200 ? 13.018 1.483 -13.072 1.00 97.62 200 LEU A O 1
ATOM 1627 N N . LYS A 1 201 ? 12.567 0.906 -15.198 1.00 96.25 201 LYS A N 1
ATOM 1628 C CA . LYS A 1 201 ? 13.175 -0.422 -15.133 1.00 96.25 201 LYS A CA 1
ATOM 1629 C C . LYS A 1 201 ? 14.655 -0.343 -14.761 1.00 96.25 201 LYS A C 1
ATOM 1631 O O . LYS A 1 201 ? 15.070 -1.036 -13.833 1.00 96.25 201 LYS A O 1
ATOM 1636 N N . GLU A 1 202 ? 15.428 0.509 -15.431 1.00 96.56 202 GLU A N 1
ATOM 1637 C CA . GLU A 1 202 ? 16.857 0.703 -15.148 1.00 96.56 202 GLU A CA 1
ATOM 1638 C C . GLU A 1 202 ? 17.086 1.165 -13.703 1.00 96.56 202 GLU A C 1
ATOM 1640 O O . GLU A 1 202 ? 17.879 0.574 -12.964 1.00 96.56 202 GLU A O 1
ATOM 1645 N N . PHE A 1 203 ? 16.316 2.159 -13.253 1.00 96.88 203 PHE A N 1
ATOM 1646 C CA . PHE A 1 203 ? 16.398 2.652 -11.881 1.00 96.88 203 PHE A CA 1
ATOM 1647 C C . PHE A 1 203 ? 16.080 1.556 -10.850 1.00 96.88 203 PHE A C 1
ATOM 1649 O O . PHE A 1 203 ? 16.775 1.398 -9.843 1.00 96.88 203 PHE A O 1
ATOM 1656 N N . LEU A 1 204 ? 15.046 0.747 -11.091 1.00 95.88 204 LEU A N 1
ATOM 1657 C CA . LEU A 1 204 ? 14.676 -0.351 -10.198 1.00 95.88 204 LEU A CA 1
ATOM 1658 C C . LEU A 1 204 ? 15.717 -1.480 -10.188 1.00 95.88 204 LEU A C 1
ATOM 1660 O O . LEU A 1 204 ? 15.934 -2.084 -9.134 1.00 95.88 204 LEU A O 1
ATOM 1664 N N . GLN A 1 205 ? 16.375 -1.759 -11.317 1.00 95.00 205 GLN A N 1
ATOM 1665 C CA . GLN A 1 205 ? 17.485 -2.714 -11.395 1.00 95.00 205 GLN A CA 1
ATOM 1666 C C . GLN A 1 205 ? 18.674 -2.253 -10.547 1.00 95.00 205 GLN A C 1
ATOM 1668 O O . GLN A 1 205 ? 19.239 -3.052 -9.794 1.00 95.00 205 GLN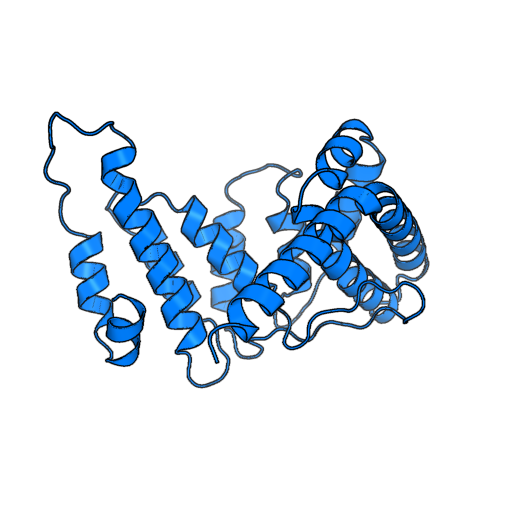 A O 1
ATOM 1673 N N . GLU A 1 206 ? 18.997 -0.960 -10.581 1.00 94.94 206 GLU A N 1
ATOM 1674 C CA . GLU A 1 206 ? 20.029 -0.369 -9.728 1.00 94.94 206 GLU A CA 1
ATOM 1675 C C . GLU A 1 206 ? 19.682 -0.527 -8.236 1.00 94.94 206 GLU A C 1
ATOM 1677 O O . GLU A 1 206 ? 20.504 -0.992 -7.437 1.00 94.94 206 GLU A O 1
ATOM 1682 N N . LEU A 1 207 ? 18.440 -0.205 -7.849 1.00 94.81 207 LEU A N 1
ATOM 1683 C CA . LEU A 1 207 ? 17.958 -0.395 -6.477 1.00 94.81 207 LEU A CA 1
ATOM 1684 C C . LEU A 1 207 ? 18.002 -1.866 -6.047 1.00 94.81 207 LEU A C 1
ATOM 1686 O O . LEU A 1 207 ? 18.370 -2.178 -4.909 1.00 94.81 207 LEU A O 1
ATOM 1690 N N . TYR A 1 208 ? 17.631 -2.780 -6.942 1.00 93.94 208 TYR A N 1
ATOM 1691 C CA . TYR A 1 208 ? 17.680 -4.213 -6.688 1.00 93.94 208 TYR A CA 1
ATOM 1692 C C . TYR A 1 208 ? 19.110 -4.686 -6.430 1.00 93.94 208 TYR A C 1
ATOM 1694 O O . TYR A 1 208 ? 19.340 -5.359 -5.424 1.00 93.94 208 TYR A O 1
ATOM 1702 N N . ALA A 1 209 ? 20.072 -4.290 -7.266 1.00 93.75 209 ALA A N 1
ATOM 1703 C CA . ALA A 1 209 ? 21.479 -4.634 -7.080 1.00 93.75 209 ALA A CA 1
ATOM 1704 C C . ALA A 1 209 ? 22.019 -4.094 -5.744 1.00 93.75 209 ALA A C 1
ATOM 1706 O O . ALA A 1 209 ? 22.582 -4.841 -4.943 1.00 93.75 209 ALA A O 1
ATOM 1707 N N . LYS A 1 210 ? 21.760 -2.815 -5.438 1.00 94.31 210 LYS A N 1
ATOM 1708 C CA . LYS A 1 210 ? 22.211 -2.165 -4.194 1.00 94.31 210 LYS A CA 1
ATOM 1709 C C . LYS A 1 210 ? 21.568 -2.734 -2.922 1.00 94.31 210 LYS A C 1
ATOM 1711 O O . LYS A 1 210 ? 22.148 -2.628 -1.843 1.00 94.31 210 LYS A O 1
ATOM 1716 N N . SER A 1 211 ? 20.381 -3.333 -3.024 1.00 93.88 211 SER A N 1
ATOM 1717 C CA . SER A 1 211 ? 19.646 -3.923 -1.892 1.00 93.88 211 SER A CA 1
ATOM 1718 C C . SER A 1 211 ? 19.922 -5.415 -1.664 1.00 93.88 211 SER A C 1
ATOM 1720 O O . SER A 1 211 ? 19.324 -6.021 -0.774 1.00 93.88 211 SER A O 1
ATOM 1722 N N . GLU A 1 212 ? 20.847 -6.026 -2.409 1.00 93.31 212 GLU A N 1
ATOM 1723 C CA . GLU A 1 212 ? 21.200 -7.444 -2.253 1.00 93.31 212 GLU A CA 1
ATOM 1724 C C . GLU A 1 212 ? 21.501 -7.857 -0.792 1.00 93.31 212 GLU A C 1
ATOM 1726 O O . GLU A 1 212 ? 20.930 -8.857 -0.342 1.00 93.31 212 GLU A O 1
ATOM 1731 N N . PRO A 1 213 ? 22.275 -7.095 0.015 1.00 92.06 213 PRO A N 1
ATOM 1732 C CA . PRO A 1 213 ? 22.579 -7.498 1.391 1.00 92.06 213 PRO A CA 1
ATOM 1733 C C . PRO A 1 213 ? 21.338 -7.625 2.284 1.00 92.06 213 PRO A C 1
ATOM 1735 O O . PRO A 1 213 ? 21.233 -8.561 3.081 1.00 92.06 213 PRO A O 1
ATOM 1738 N N . ILE A 1 214 ? 20.375 -6.701 2.159 1.00 91.00 214 ILE A N 1
ATOM 1739 C CA . ILE A 1 214 ? 19.152 -6.751 2.970 1.00 91.00 214 ILE A CA 1
ATOM 1740 C C . ILE A 1 214 ? 18.226 -7.872 2.489 1.00 91.00 214 ILE A C 1
ATOM 1742 O O . ILE A 1 214 ? 17.655 -8.580 3.319 1.00 91.00 214 ILE A O 1
ATOM 1746 N N . ARG A 1 215 ? 18.136 -8.099 1.171 1.00 89.12 215 ARG A N 1
ATOM 1747 C CA . ARG A 1 215 ? 17.307 -9.166 0.594 1.00 89.12 215 ARG A CA 1
ATOM 1748 C C . ARG A 1 215 ? 17.816 -10.563 0.956 1.00 89.12 215 ARG A C 1
ATOM 1750 O O . ARG A 1 215 ? 16.992 -11.416 1.282 1.00 89.12 215 ARG A O 1
ATOM 1757 N N . ARG A 1 216 ? 19.137 -10.791 0.986 1.00 88.31 216 ARG A N 1
ATOM 1758 C CA . ARG A 1 216 ? 19.724 -12.054 1.485 1.00 88.31 216 ARG A CA 1
ATOM 1759 C C . ARG A 1 216 ? 19.338 -12.313 2.935 1.00 88.31 216 ARG A C 1
ATOM 1761 O O . ARG A 1 216 ? 18.741 -13.338 3.241 1.00 88.31 216 ARG A O 1
ATOM 1768 N N . LYS A 1 217 ? 19.526 -11.315 3.803 1.00 88.62 217 LYS A N 1
ATOM 1769 C CA . LYS A 1 217 ? 19.136 -11.405 5.218 1.00 88.62 217 LYS A CA 1
ATOM 1770 C C . LYS A 1 217 ? 17.644 -11.713 5.404 1.00 88.62 217 LYS A C 1
ATOM 1772 O O . LYS A 1 217 ? 17.264 -12.406 6.347 1.00 88.62 217 LYS A O 1
ATOM 1777 N N . GLU A 1 218 ? 16.773 -11.181 4.546 1.00 84.12 218 GLU A N 1
ATOM 1778 C CA . GLU A 1 218 ? 15.343 -11.514 4.550 1.00 84.12 218 GLU A CA 1
ATOM 1779 C C . GLU A 1 218 ? 15.058 -12.948 4.096 1.00 84.12 218 GLU A C 1
ATOM 1781 O O . GLU A 1 218 ? 14.173 -13.593 4.666 1.00 84.12 218 GLU A O 1
ATOM 1786 N 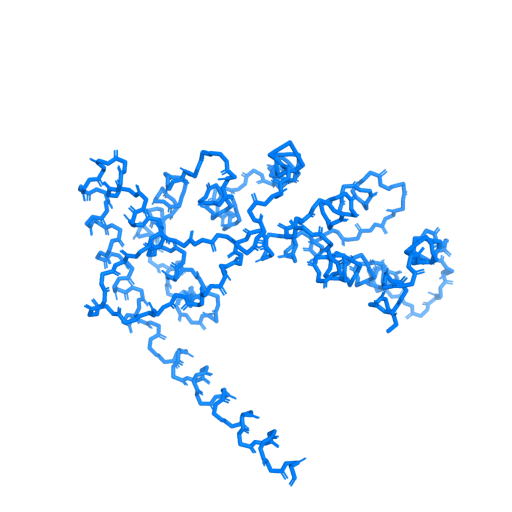N . ALA A 1 219 ? 15.774 -13.439 3.083 1.00 84.94 219 ALA A N 1
ATOM 1787 C CA . ALA A 1 219 ? 15.665 -14.813 2.606 1.00 84.94 219 ALA A CA 1
ATOM 1788 C C . ALA A 1 219 ? 16.090 -15.805 3.697 1.00 84.94 219 ALA A C 1
ATOM 1790 O O . ALA A 1 219 ? 15.299 -16.682 4.047 1.00 84.94 219 ALA A O 1
ATOM 1791 N N . ASP A 1 220 ? 17.244 -15.581 4.328 1.00 87.38 220 ASP A N 1
ATOM 1792 C CA . ASP A 1 220 ? 17.759 -16.424 5.413 1.00 87.38 220 ASP A CA 1
ATOM 1793 C C . ASP A 1 220 ? 16.767 -16.484 6.578 1.00 87.38 220 ASP A C 1
ATOM 1795 O O . ASP A 1 220 ? 16.380 -17.554 7.041 1.00 87.38 220 ASP A O 1
ATOM 1799 N N . ARG A 1 221 ? 16.229 -15.328 6.993 1.00 84.12 221 ARG A N 1
ATOM 1800 C CA . ARG A 1 221 ? 15.195 -15.259 8.041 1.00 84.12 221 ARG A CA 1
ATOM 1801 C C . ARG A 1 221 ? 13.936 -16.049 7.691 1.00 84.12 221 ARG A C 1
ATOM 1803 O O . ARG A 1 221 ? 13.303 -16.604 8.591 1.00 84.12 221 ARG A O 1
ATOM 1810 N N . LYS A 1 222 ? 13.525 -16.066 6.417 1.00 81.50 222 LYS A N 1
ATOM 1811 C CA . LYS A 1 222 ? 12.365 -16.849 5.962 1.00 81.50 222 LYS A CA 1
ATOM 1812 C C . LYS A 1 222 ? 12.664 -18.344 6.007 1.00 81.50 222 LYS A C 1
ATOM 1814 O O . LYS A 1 222 ? 11.791 -19.086 6.450 1.00 81.50 222 LYS A O 1
ATOM 1819 N N . ILE A 1 223 ? 13.861 -18.762 5.597 1.00 82.31 223 ILE A N 1
ATOM 1820 C CA . ILE A 1 223 ? 14.315 -20.159 5.660 1.00 82.31 223 ILE A CA 1
ATOM 1821 C C . ILE A 1 223 ? 14.347 -20.623 7.118 1.00 82.31 223 ILE A C 1
ATOM 1823 O O . ILE A 1 223 ? 13.587 -21.518 7.476 1.00 82.31 223 ILE A O 1
ATOM 1827 N N . SER A 1 224 ? 15.045 -19.904 8.003 1.00 80.94 224 SER A N 1
ATOM 1828 C CA . SER A 1 224 ? 15.125 -20.260 9.428 1.00 80.94 224 SER A CA 1
ATOM 1829 C C . SER A 1 224 ? 13.772 -20.242 10.148 1.00 80.94 224 SER A C 1
ATOM 1831 O O . SER A 1 224 ? 13.613 -20.848 11.208 1.00 80.94 224 SER A O 1
ATOM 1833 N N . ARG A 1 225 ? 12.786 -19.486 9.646 1.00 79.00 225 ARG A N 1
ATOM 1834 C CA . ARG A 1 225 ? 11.413 -19.515 10.174 1.00 79.00 225 ARG A CA 1
ATOM 1835 C C . ARG A 1 225 ? 10.640 -20.731 9.664 1.00 79.00 225 ARG A C 1
ATOM 1837 O O . ARG A 1 225 ? 9.873 -21.303 10.429 1.00 79.00 225 ARG A O 1
ATOM 1844 N N . ARG A 1 226 ? 10.818 -21.109 8.395 1.00 76.56 226 ARG A N 1
ATOM 1845 C CA . ARG A 1 226 ? 10.213 -22.320 7.822 1.00 76.56 226 ARG A CA 1
ATOM 1846 C C . ARG A 1 226 ? 10.757 -23.573 8.494 1.00 76.56 226 ARG A C 1
ATOM 1848 O O . ARG A 1 226 ? 9.956 -24.406 8.880 1.00 76.56 226 ARG A O 1
ATOM 1855 N N . GLU A 1 227 ? 12.066 -23.653 8.710 1.00 78.62 227 GLU A N 1
ATOM 1856 C CA . GLU A 1 227 ? 12.708 -24.765 9.425 1.00 78.62 227 GLU A CA 1
ATOM 1857 C C . GLU A 1 227 ? 12.181 -24.884 10.857 1.00 78.62 227 GLU A C 1
ATOM 1859 O O . GLU A 1 227 ? 11.730 -25.949 11.261 1.00 78.62 227 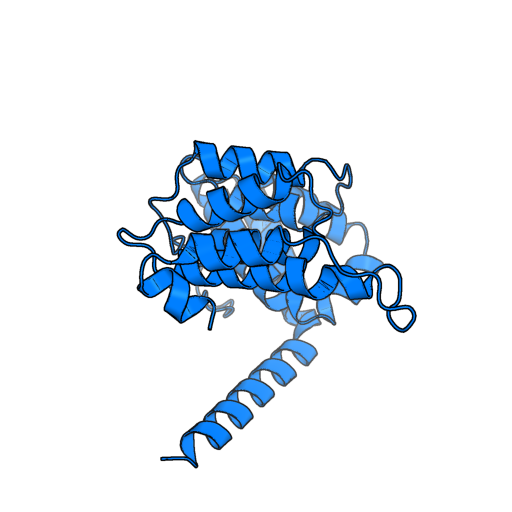GLU A O 1
ATOM 1864 N N . ARG A 1 228 ? 12.114 -23.770 11.600 1.00 75.75 228 ARG A N 1
ATOM 1865 C CA . ARG A 1 228 ? 11.524 -23.761 12.950 1.00 75.75 228 ARG A CA 1
ATOM 1866 C C . ARG A 1 228 ? 10.063 -24.200 12.985 1.00 75.75 228 ARG A C 1
ATOM 1868 O O . ARG A 1 228 ? 9.675 -24.895 13.911 1.00 75.75 228 ARG A O 1
ATOM 1875 N N . ASN A 1 229 ? 9.266 -23.796 11.999 1.00 73.69 229 ASN A N 1
ATOM 1876 C CA . ASN A 1 229 ? 7.853 -24.169 11.920 1.00 73.69 229 ASN A CA 1
ATOM 1877 C C . ASN A 1 229 ? 7.631 -25.584 11.347 1.00 73.69 229 ASN A C 1
ATOM 1879 O O . ASN A 1 229 ? 6.544 -26.128 11.505 1.00 73.69 229 ASN A O 1
ATOM 1883 N N . GLY A 1 230 ? 8.619 -26.147 10.646 1.00 58.31 230 GLY A N 1
ATOM 1884 C CA . GLY A 1 230 ? 8.602 -27.513 10.116 1.00 58.31 230 GLY A CA 1
ATOM 1885 C C . GLY A 1 230 ? 9.122 -28.560 11.104 1.00 58.31 230 GLY A C 1
ATOM 1886 O O . GLY A 1 230 ? 8.819 -29.732 10.945 1.00 58.31 230 GLY A O 1
ATOM 1887 N N . LEU A 1 231 ? 9.855 -28.143 12.142 1.00 50.97 231 LEU A N 1
ATOM 1888 C CA . LEU A 1 231 ? 10.311 -28.991 13.253 1.00 50.97 231 LEU A CA 1
ATOM 1889 C C . LEU A 1 231 ? 9.266 -29.146 14.378 1.00 50.97 231 LEU A C 1
ATOM 1891 O O . LEU A 1 231 ? 9.539 -29.791 15.384 1.00 50.97 231 LEU A O 1
ATOM 1895 N N . THR A 1 232 ? 8.084 -28.545 14.227 1.00 47.19 232 THR A N 1
ATOM 1896 C CA . THR A 1 232 ? 6.947 -28.664 15.161 1.00 47.19 232 THR A CA 1
ATOM 1897 C C . THR A 1 232 ? 5.796 -29.503 14.589 1.00 47.19 232 THR A C 1
ATOM 1899 O O . THR A 1 232 ? 4.647 -29.282 14.968 1.00 47.19 232 THR A O 1
ATOM 1902 N N . GLY A 1 233 ? 6.091 -30.390 13.632 1.00 38.03 233 GLY A N 1
ATOM 1903 C CA . GLY A 1 233 ? 5.142 -31.342 13.044 1.00 38.03 233 GLY A CA 1
ATOM 1904 C C . GLY A 1 233 ? 5.247 -32.712 13.687 1.00 38.03 233 GLY A C 1
ATOM 1905 O O . GLY A 1 233 ? 6.398 -33.174 13.842 1.00 38.03 233 GLY A O 1
#

Secondary structure (DSSP, 8-state):
-HHHHHHTT-HHHHHHHHTSPPP--TTS-TTHHHHHHHHHHHHHHHHHHHH-TTS--HHHHHHHHHHHT-SS----HHHHHHHHHHHT-BSSPPP--TTSPP-PPPBS-TT--HHHHHHHHHHHHTS--TT-HHHHHGGGG-SS----HHHHHHHHHHHT-HHHHHHHTTSTTHHHHHHHHHHHHHHHHHTT-HHHHHHHHHHHHHHHHHTHHHHHHHHHHHHHHHHHHHTT-

Organism: Aureobasidium melanogenum (NCBI:txid46634)